Protein AF-A0A067TWB9-F1 (afdb_monomer_lite)

pLDDT: mean 73.84, std 16.0, range [39.41, 92.88]

Foldseek 3Di:
DDDDDDDDDDDDDDDDDDDPDDDDDDDPVVVVVVVVVVVVVVVVVVVVVVVLVVVLVVLVVVLVVLVVVLVVLVVVLVVLVVVQCVQQDPVRDGPPVSVVVNVVSVVVNVVSVVVSVVSVVVSVVSVVVVVVVVVVVVVVVVVVVVVVVVVVVVVCVVVVHDDPPPPPPPPDPDDPPVVVVVVVVVCCVPVPPPPPVPPPPPVPPPPDPPDDDDD

Structure (mmCIF, N/CA/C/O backbone):
data_AF-A0A067TWB9-F1
#
_entry.id   AF-A0A067TWB9-F1
#
loop_
_atom_site.group_PDB
_atom_site.id
_atom_site.type_symbol
_atom_site.label_atom_id
_atom_site.label_alt_id
_atom_site.label_comp_id
_atom_site.label_asym_id
_atom_site.label_entity_id
_atom_site.label_seq_id
_atom_site.pdbx_PDB_ins_code
_atom_site.Cartn_x
_atom_site.Cartn_y
_atom_site.Cartn_z
_atom_site.occupancy
_atom_site.B_iso_or_equiv
_atom_site.auth_seq_id
_atom_site.auth_comp_id
_atom_site.auth_asym_id
_atom_site.auth_atom_id
_atom_site.pdbx_PDB_model_num
ATOM 1 N N . MET A 1 1 ? 4.057 -36.883 -4.905 1.00 45.12 1 MET A N 1
ATOM 2 C CA . MET A 1 1 ? 4.584 -37.336 -3.601 1.00 45.12 1 MET A CA 1
ATOM 3 C C . MET A 1 1 ? 3.944 -36.444 -2.553 1.00 45.12 1 MET A C 1
ATOM 5 O O . MET A 1 1 ? 4.389 -35.319 -2.382 1.00 45.12 1 MET A O 1
ATOM 9 N N . SER A 1 2 ? 2.817 -36.880 -1.989 1.00 47.03 2 SER A N 1
ATOM 10 C CA . SER A 1 2 ? 2.048 -36.103 -1.009 1.00 47.03 2 SER A CA 1
ATOM 11 C C . SER A 1 2 ? 2.596 -36.372 0.385 1.00 47.03 2 SER A C 1
ATOM 13 O O . SER A 1 2 ? 2.589 -37.519 0.828 1.00 47.03 2 SER A O 1
ATOM 15 N N . ALA A 1 3 ? 3.085 -35.331 1.053 1.00 50.88 3 ALA A N 1
ATOM 16 C CA . ALA A 1 3 ? 3.459 -35.389 2.456 1.00 50.88 3 ALA A CA 1
ATOM 17 C C . ALA A 1 3 ? 2.212 -35.106 3.306 1.00 50.88 3 ALA A C 1
ATOM 19 O O . ALA A 1 3 ? 1.632 -34.027 3.229 1.00 50.88 3 ALA A O 1
ATOM 20 N N . HIS A 1 4 ? 1.782 -36.112 4.065 1.00 49.34 4 HIS A N 1
ATOM 21 C CA . HIS A 1 4 ? 0.829 -35.968 5.159 1.00 49.34 4 HIS A CA 1
ATOM 22 C C . HIS A 1 4 ? 1.559 -35.351 6.358 1.00 49.34 4 HIS A C 1
ATOM 24 O O . HIS A 1 4 ? 2.521 -35.941 6.850 1.00 49.34 4 HIS A O 1
ATOM 30 N N . GLU A 1 5 ? 1.104 -34.197 6.840 1.00 60.09 5 GLU A N 1
ATOM 31 C CA . GLU A 1 5 ? 1.505 -33.673 8.150 1.00 60.09 5 GLU A CA 1
ATOM 32 C C . GLU A 1 5 ? 0.654 -34.312 9.265 1.00 60.09 5 GLU A C 1
ATOM 34 O O . GLU A 1 5 ? -0.546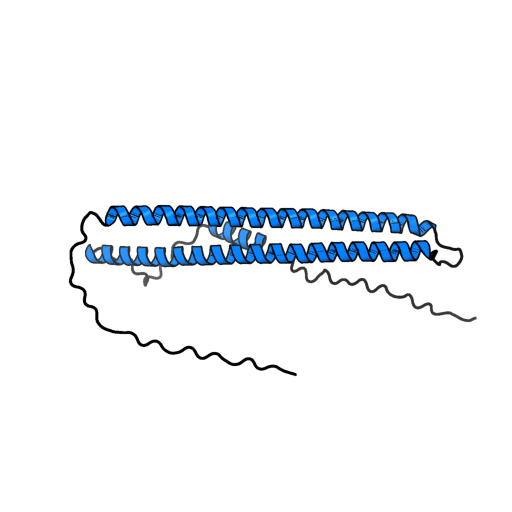 -34.538 9.066 1.00 60.09 5 GLU A O 1
ATOM 39 N N . PRO A 1 6 ? 1.243 -34.640 10.431 1.00 62.91 6 PRO A N 1
ATOM 40 C CA . PRO A 1 6 ? 0.522 -35.258 11.534 1.00 62.91 6 PRO A CA 1
ATOM 41 C C . PRO A 1 6 ? -0.227 -34.224 12.385 1.00 62.91 6 PRO A C 1
ATOM 43 O O . PRO A 1 6 ? 0.285 -33.163 12.737 1.00 62.91 6 PRO A O 1
ATOM 46 N N . ILE A 1 7 ? -1.451 -34.595 12.756 1.00 57.38 7 ILE A N 1
ATOM 47 C CA . ILE A 1 7 ? -2.340 -33.876 13.670 1.00 57.38 7 ILE A CA 1
ATOM 48 C C . ILE A 1 7 ? -1.743 -33.923 15.084 1.00 57.38 7 ILE A C 1
ATOM 50 O O . ILE A 1 7 ? -1.633 -34.993 15.683 1.00 57.38 7 ILE A O 1
ATOM 54 N N . SER A 1 8 ? -1.370 -32.756 15.611 1.00 63.16 8 SER A N 1
ATOM 55 C CA . SER A 1 8 ? -0.940 -32.575 17.000 1.00 63.16 8 SER A CA 1
ATOM 56 C C . SER A 1 8 ? -2.151 -32.647 17.936 1.00 63.16 8 SER A C 1
ATOM 58 O O . SER A 1 8 ? -3.077 -31.842 17.829 1.00 63.16 8 SER A O 1
ATOM 60 N N . GLN A 1 9 ? -2.161 -33.632 18.833 1.00 58.66 9 GLN A N 1
ATOM 61 C CA . GLN A 1 9 ? -3.157 -33.778 19.893 1.00 58.66 9 GLN A CA 1
ATOM 62 C C . GLN A 1 9 ? -2.776 -32.877 21.076 1.00 58.66 9 GLN A C 1
ATOM 64 O O . GLN A 1 9 ? -1.720 -33.059 21.678 1.00 58.66 9 GLN A O 1
ATOM 69 N N . ASN A 1 10 ? -3.639 -31.919 21.422 1.00 55.28 10 ASN A N 1
ATOM 70 C CA . ASN A 1 10 ? -3.511 -31.147 22.660 1.00 55.28 10 ASN A CA 1
ATOM 71 C C . ASN A 1 10 ? -3.978 -31.992 23.860 1.00 55.28 10 ASN A C 1
ATOM 73 O O . ASN A 1 10 ? -5.058 -32.586 23.781 1.00 55.28 10 ASN A O 1
ATOM 77 N N . PRO A 1 11 ? -3.227 -32.034 24.975 1.00 58.22 11 PRO A N 1
ATOM 78 C CA . PRO A 1 11 ? -3.683 -32.686 26.194 1.00 58.22 11 PRO A CA 1
ATOM 79 C C . PRO A 1 11 ? -4.762 -31.849 26.893 1.00 58.22 11 PRO A C 1
ATOM 81 O O . PRO A 1 11 ? -4.659 -30.626 27.003 1.00 58.22 11 PRO A O 1
ATOM 84 N N . ALA A 1 12 ? -5.801 -32.540 27.361 1.00 53.72 12 ALA A N 1
ATOM 85 C CA . ALA A 1 12 ? -6.850 -31.997 28.209 1.00 53.72 12 ALA A CA 1
ATOM 86 C C . ALA A 1 12 ? -6.260 -31.575 29.564 1.00 53.72 12 ALA A C 1
ATOM 88 O O . ALA A 1 12 ? -5.626 -32.380 30.244 1.00 53.72 12 ALA A O 1
ATOM 89 N N . VAL A 1 13 ? -6.465 -30.312 29.933 1.00 66.38 13 VAL A N 1
ATOM 90 C CA . VAL A 1 13 ? -6.151 -29.777 31.261 1.00 66.38 13 VAL A CA 1
ATOM 91 C C . VAL A 1 13 ? -7.419 -29.893 32.102 1.00 66.38 13 VAL A C 1
ATOM 93 O O . VAL A 1 13 ? -8.453 -29.329 31.742 1.00 66.38 13 VAL A O 1
ATOM 96 N N . GLU A 1 14 ? -7.347 -30.671 33.180 1.00 62.50 14 GLU A N 1
ATOM 97 C CA . GLU A 1 14 ? -8.405 -30.787 34.185 1.00 62.50 14 GLU A CA 1
ATOM 98 C C . GLU A 1 14 ? -8.514 -29.481 34.996 1.00 62.50 14 GLU A C 1
ATOM 100 O O . GLU A 1 14 ? -7.487 -28.881 35.323 1.00 62.50 14 GLU A O 1
ATOM 105 N N . PRO A 1 15 ? -9.731 -29.008 35.320 1.00 61.19 15 PRO A N 1
ATOM 106 C CA . PRO A 1 15 ? -9.907 -27.852 36.184 1.00 61.19 15 PRO A CA 1
ATOM 107 C C . PRO A 1 15 ? -9.799 -28.261 37.660 1.00 61.19 15 PRO A C 1
ATOM 109 O O . PRO A 1 15 ? -10.698 -28.909 38.202 1.00 61.19 15 PRO A O 1
ATOM 112 N N . ASP A 1 16 ? -8.715 -27.835 38.311 1.00 57.53 16 ASP A N 1
ATOM 113 C CA . ASP A 1 16 ? -8.593 -27.876 39.768 1.00 57.53 16 ASP A CA 1
ATOM 114 C C . ASP A 1 16 ? -9.690 -27.014 40.401 1.00 57.53 16 ASP A C 1
ATOM 116 O O . ASP A 1 16 ? -9.829 -25.813 40.149 1.00 57.53 16 ASP A O 1
ATOM 120 N N . SER A 1 17 ? -10.497 -27.689 41.210 1.00 62.31 17 SER A N 1
ATOM 121 C CA . SER A 1 17 ? -11.535 -27.112 42.050 1.00 62.31 17 SER A CA 1
ATOM 122 C C . SER A 1 17 ? -10.924 -26.751 43.404 1.00 62.31 17 SER A C 1
ATOM 124 O O . SER A 1 17 ? -10.018 -27.431 43.873 1.00 62.31 17 SER A O 1
ATOM 126 N N . ASP A 1 18 ? -11.488 -25.724 44.038 1.00 55.34 18 ASP A N 1
ATOM 127 C CA . ASP A 1 18 ? -11.324 -25.357 45.452 1.00 55.34 18 ASP A CA 1
ATOM 128 C C . ASP A 1 18 ? -10.229 -24.334 45.788 1.00 55.34 18 ASP A C 1
ATOM 130 O O . ASP A 1 18 ? -9.148 -24.647 46.278 1.00 55.34 18 ASP A O 1
ATOM 134 N N . ASN A 1 19 ? -10.595 -23.051 45.688 1.00 55.41 19 ASN A N 1
ATOM 135 C CA . ASN A 1 19 ? -10.105 -22.062 46.646 1.00 55.41 19 ASN A CA 1
ATOM 136 C C . ASN A 1 19 ? -11.203 -21.037 46.976 1.00 55.41 19 ASN A C 1
ATOM 138 O O . ASN A 1 19 ? -11.361 -20.013 46.313 1.00 55.41 19 ASN A O 1
ATOM 142 N N . TRP A 1 20 ? -12.001 -21.340 48.001 1.00 49.97 20 TRP A N 1
ATOM 143 C CA . TRP A 1 20 ? -12.955 -20.402 48.589 1.00 49.97 20 TRP A CA 1
ATOM 144 C C . TRP A 1 20 ? -12.185 -19.443 49.500 1.00 49.97 20 TRP A C 1
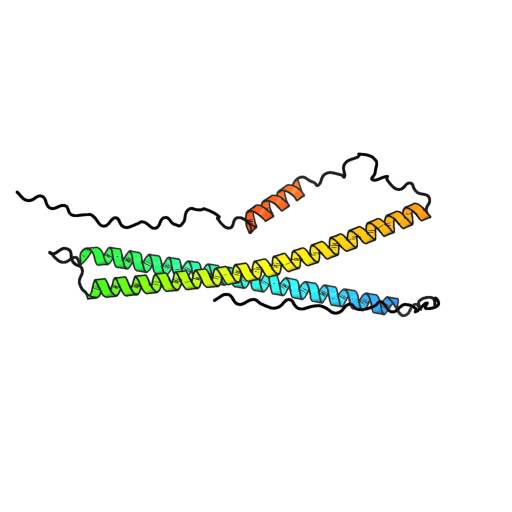ATOM 146 O O . TRP A 1 20 ? -12.035 -19.687 50.696 1.00 49.97 20 TRP A O 1
ATOM 156 N N . SER A 1 21 ? -11.664 -18.360 48.919 1.00 47.75 21 SER A N 1
ATOM 157 C CA . SER A 1 21 ? -10.989 -17.310 49.678 1.00 47.75 21 SER A CA 1
ATOM 158 C C . SER A 1 21 ? -12.021 -16.424 50.376 1.00 47.75 21 SER A C 1
ATOM 160 O O . SER A 1 21 ? -12.835 -15.746 49.750 1.00 47.75 21 SER A O 1
ATOM 162 N N . THR A 1 22 ? -11.982 -16.462 51.702 1.00 49.47 22 THR A N 1
ATOM 163 C CA . THR A 1 22 ? -12.699 -15.592 52.635 1.00 49.47 22 THR A CA 1
ATOM 164 C C . THR A 1 22 ? -12.475 -14.114 52.318 1.00 49.47 22 THR A C 1
ATOM 166 O O . THR A 1 22 ? -11.336 -13.674 52.172 1.00 49.47 22 THR A O 1
ATOM 169 N N . GLY A 1 23 ? -13.570 -13.353 52.253 1.00 50.88 23 GLY A N 1
ATOM 170 C CA . GLY A 1 23 ? -13.569 -11.914 52.012 1.00 50.88 23 GLY A CA 1
ATOM 171 C C . GLY A 1 23 ? -12.847 -11.136 53.110 1.00 50.88 23 GLY A C 1
ATOM 172 O O . GLY A 1 23 ? -13.371 -10.964 54.210 1.00 50.88 23 GLY A O 1
ATOM 173 N N . ALA A 1 24 ? -11.661 -10.635 52.777 1.00 50.38 24 ALA A N 1
ATOM 174 C CA . ALA A 1 24 ? -11.073 -9.468 53.412 1.00 50.38 24 ALA A CA 1
ATOM 175 C C . ALA A 1 24 ? -11.503 -8.235 52.604 1.00 50.38 24 ALA A C 1
ATOM 177 O O . ALA A 1 24 ? -11.458 -8.252 51.374 1.00 50.38 24 ALA A O 1
ATOM 178 N N . ALA A 1 25 ? -11.977 -7.193 53.286 1.00 57.81 25 ALA A N 1
ATOM 179 C CA . ALA A 1 25 ? -12.291 -5.924 52.642 1.00 57.81 25 ALA A CA 1
ATOM 180 C C . ALA A 1 25 ? -10.998 -5.307 52.067 1.00 57.81 25 ALA A C 1
ATOM 182 O O . ALA A 1 25 ? -9.991 -5.308 52.781 1.00 57.81 25 ALA A O 1
ATOM 183 N N . PRO A 1 26 ? -11.011 -4.801 50.819 1.00 53.00 26 PRO A N 1
ATOM 184 C CA . PRO A 1 26 ? -9.834 -4.211 50.192 1.00 53.00 26 PRO A CA 1
ATOM 185 C C . PRO A 1 26 ? -9.364 -3.000 51.003 1.00 53.00 26 PRO A C 1
ATOM 187 O O . PRO A 1 26 ? -10.141 -2.095 51.317 1.00 53.00 26 PRO A O 1
ATOM 190 N N . SER A 1 27 ? -8.094 -3.024 51.399 1.00 55.97 27 SER A N 1
ATOM 191 C CA . SER A 1 27 ? -7.421 -1.904 52.048 1.00 55.97 27 SER A CA 1
ATOM 192 C C . SER A 1 27 ? -7.202 -0.779 51.040 1.00 55.97 27 SER A C 1
ATOM 194 O O . SER A 1 27 ? -6.800 -1.031 49.909 1.00 55.97 27 SER A O 1
ATOM 196 N N . SER A 1 28 ? -7.407 0.465 51.474 1.00 57.84 28 SER A N 1
ATOM 197 C CA . SER A 1 28 ? -7.326 1.700 50.676 1.00 57.84 28 SER A CA 1
ATOM 198 C C . SER A 1 28 ? -5.985 1.966 49.970 1.00 57.84 28 SER A C 1
ATOM 200 O O . SER A 1 28 ? -5.903 2.908 49.192 1.00 57.84 28 SER A O 1
ATOM 202 N N . ASP A 1 29 ? -4.962 1.144 50.206 1.00 56.03 29 ASP A N 1
ATOM 203 C CA . ASP A 1 29 ? -3.644 1.248 49.570 1.00 56.03 29 ASP A CA 1
ATOM 204 C C . ASP A 1 29 ? -3.557 0.517 48.207 1.00 56.03 29 ASP A C 1
ATOM 206 O O . ASP A 1 29 ? -2.615 0.749 47.455 1.00 56.03 29 ASP A O 1
ATOM 210 N N . GLU A 1 30 ? -4.532 -0.329 47.836 1.00 54.22 30 GLU A N 1
ATOM 211 C CA . GLU A 1 30 ? -4.528 -1.051 46.542 1.00 54.22 30 GLU A CA 1
ATOM 212 C C . GLU A 1 30 ? -5.110 -0.227 45.373 1.00 54.22 30 GLU A C 1
ATOM 214 O O . GLU A 1 30 ? -4.852 -0.527 44.206 1.00 54.22 30 GLU A O 1
ATOM 219 N N . GLU A 1 31 ? -5.873 0.837 45.647 1.00 53.19 31 GLU A N 1
ATOM 220 C CA . GLU A 1 31 ? -6.510 1.649 44.595 1.00 53.19 31 GLU A CA 1
ATOM 221 C C . GLU A 1 31 ? -5.513 2.564 43.855 1.00 53.19 31 GLU A C 1
ATOM 223 O O . GLU A 1 31 ? -5.685 2.817 42.657 1.00 53.19 31 GLU A O 1
ATOM 228 N N . ASP A 1 32 ? -4.431 2.989 44.519 1.00 55.00 32 ASP A N 1
ATOM 229 C CA . ASP A 1 32 ? -3.366 3.803 43.909 1.00 55.00 32 ASP A CA 1
ATOM 230 C C . ASP A 1 32 ? -2.437 2.972 43.000 1.00 55.00 32 ASP A C 1
ATOM 232 O O . ASP A 1 32 ? -1.896 3.484 42.013 1.00 55.00 32 ASP A O 1
ATOM 236 N N . GLU A 1 33 ? -2.284 1.669 43.259 1.00 56.97 33 GLU A N 1
ATOM 237 C CA . GLU A 1 33 ? -1.454 0.785 42.430 1.00 56.97 33 GLU A CA 1
ATOM 238 C C . GLU A 1 33 ? -2.161 0.405 41.114 1.00 56.97 33 GLU A C 1
ATOM 240 O O . GLU A 1 33 ? -1.533 0.350 40.050 1.00 56.97 33 GLU A O 1
ATOM 245 N N . VAL A 1 34 ? -3.491 0.254 41.138 1.00 58.59 34 VAL A N 1
ATOM 246 C CA . VAL A 1 34 ? -4.290 -0.062 39.942 1.00 58.59 34 VAL A CA 1
ATOM 247 C C . VAL A 1 34 ? -4.275 1.094 38.932 1.00 58.59 34 VAL A C 1
ATOM 249 O O . VAL A 1 34 ? -4.104 0.847 37.737 1.00 58.59 34 VAL A O 1
ATOM 252 N N . GLN A 1 35 ? -4.345 2.356 39.375 1.00 58.78 35 GLN A N 1
ATOM 253 C CA . GLN A 1 35 ? -4.333 3.515 38.465 1.00 58.78 35 GLN A CA 1
ATOM 254 C C . GLN A 1 35 ? -2.990 3.703 37.733 1.00 58.78 35 GLN A C 1
ATOM 256 O O . GLN A 1 35 ? -2.962 4.088 36.557 1.00 58.78 35 GLN A O 1
ATOM 261 N N . GLY A 1 36 ? -1.870 3.374 38.389 1.00 64.00 36 GLY A N 1
ATOM 262 C CA . GLY A 1 36 ? -0.534 3.456 37.791 1.00 64.00 36 GLY A CA 1
ATOM 263 C C . GLY A 1 36 ? -0.297 2.444 36.663 1.00 64.00 36 GLY A C 1
ATOM 264 O O . GLY A 1 36 ? 0.418 2.741 35.699 1.00 64.00 36 GLY A O 1
ATOM 265 N N . THR A 1 37 ? -0.917 1.262 36.740 1.00 68.94 37 THR A N 1
ATOM 266 C CA . THR A 1 37 ? -0.782 0.220 35.704 1.00 68.94 37 THR A CA 1
ATOM 267 C C . THR A 1 37 ? -1.543 0.573 34.425 1.00 68.94 37 THR A C 1
ATOM 269 O O . THR A 1 37 ? -0.976 0.485 33.335 1.00 68.94 37 THR A O 1
ATOM 272 N N . THR A 1 38 ? -2.760 1.112 34.546 1.00 74.88 38 THR A N 1
ATOM 273 C CA . THR A 1 38 ? -3.589 1.521 33.401 1.00 74.88 38 THR A CA 1
ATOM 274 C C . THR A 1 38 ? -2.940 2.598 32.533 1.00 74.88 38 THR A C 1
ATOM 276 O O . THR A 1 38 ? -2.886 2.452 31.313 1.00 74.88 38 THR A O 1
ATOM 279 N N . HIS A 1 39 ? -2.348 3.637 33.134 1.00 77.75 39 HIS A N 1
ATOM 280 C CA . HIS A 1 39 ? -1.694 4.711 32.373 1.00 77.75 39 HIS A CA 1
ATOM 281 C C . HIS A 1 39 ? -0.447 4.209 31.618 1.00 77.75 39 HIS A C 1
ATOM 283 O O . HIS A 1 39 ? -0.084 4.711 30.549 1.00 77.75 39 HIS A O 1
ATOM 289 N N . ARG A 1 40 ? 0.249 3.208 32.168 1.00 79.88 40 ARG A N 1
ATOM 290 C CA . ARG A 1 40 ? 1.431 2.617 31.529 1.00 79.88 40 ARG A CA 1
ATOM 291 C C . ARG A 1 40 ? 1.053 1.763 30.318 1.00 79.88 40 ARG A C 1
ATOM 293 O O . ARG A 1 40 ? 1.785 1.773 29.323 1.00 79.88 4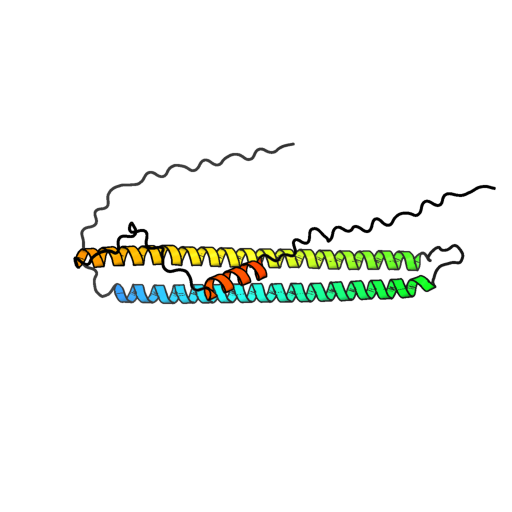0 ARG A O 1
ATOM 300 N N . ASP A 1 41 ? -0.066 1.055 30.398 1.00 79.12 41 ASP A N 1
ATOM 301 C CA . ASP A 1 41 ? -0.575 0.219 29.313 1.00 79.12 41 ASP A CA 1
ATOM 302 C C . ASP A 1 41 ? -1.166 1.056 28.173 1.00 79.12 41 ASP A C 1
ATOM 304 O O . ASP A 1 41 ? -0.877 0.776 27.007 1.00 79.12 41 ASP A O 1
ATOM 308 N N . GLU A 1 42 ? -1.874 2.143 28.491 1.00 83.94 42 GLU A N 1
ATOM 309 C CA . GLU A 1 42 ? -2.355 3.118 27.501 1.00 83.94 42 GLU A CA 1
ATOM 310 C C . GLU A 1 42 ? -1.191 3.758 26.738 1.00 83.94 42 GLU A C 1
ATOM 312 O O . GLU A 1 42 ? -1.144 3.695 25.508 1.00 83.94 42 GLU A O 1
ATOM 317 N N . HIS A 1 43 ? -0.177 4.262 27.449 1.00 87.50 43 HIS A N 1
ATOM 318 C CA . HIS A 1 43 ? 1.003 4.838 26.806 1.00 87.50 43 HIS A CA 1
ATOM 319 C C . HIS A 1 43 ? 1.743 3.817 25.924 1.00 87.50 43 HIS A C 1
ATOM 321 O O . HIS A 1 43 ? 2.208 4.133 24.826 1.00 87.50 43 HIS A O 1
ATOM 327 N N . ARG A 1 44 ? 1.843 2.555 26.365 1.00 84.88 44 ARG A N 1
ATOM 328 C CA . ARG A 1 44 ? 2.443 1.485 25.556 1.00 84.88 44 ARG A CA 1
ATOM 329 C C . ARG A 1 44 ? 1.627 1.221 24.288 1.00 84.88 44 ARG A C 1
ATOM 331 O O . ARG A 1 44 ? 2.230 1.034 23.228 1.00 84.88 44 ARG A O 1
ATOM 338 N N . ALA A 1 45 ? 0.299 1.199 24.379 1.00 84.38 45 ALA A N 1
ATOM 339 C CA . ALA A 1 45 ? -0.586 1.006 23.234 1.00 84.38 45 ALA A CA 1
ATOM 340 C C . ALA A 1 45 ? -0.463 2.160 22.224 1.00 84.38 45 ALA A C 1
ATOM 342 O O . ALA A 1 45 ? -0.330 1.909 21.024 1.00 84.38 45 ALA A O 1
ATOM 343 N N . GLU A 1 46 ? -0.402 3.404 22.704 1.00 87.62 46 GLU A N 1
ATOM 344 C CA . GLU A 1 46 ? -0.178 4.594 21.876 1.00 87.62 46 GLU A CA 1
ATOM 345 C C . GLU A 1 46 ? 1.160 4.537 21.135 1.00 87.62 46 GLU A C 1
ATOM 347 O O . GLU A 1 46 ? 1.210 4.724 19.918 1.00 87.62 46 GLU A O 1
ATOM 352 N N . VAL A 1 47 ? 2.249 4.209 21.838 1.00 90.00 47 VAL A N 1
ATOM 353 C CA . VAL A 1 47 ? 3.578 4.074 21.224 1.00 90.00 47 VAL A CA 1
ATOM 354 C C . VAL A 1 47 ? 3.585 2.969 20.167 1.00 90.00 47 VAL A C 1
ATOM 356 O O . VAL A 1 47 ? 4.213 3.119 19.117 1.00 90.00 47 VAL A O 1
ATOM 359 N N . GLN A 1 48 ? 2.897 1.852 20.413 1.00 86.94 48 GLN A N 1
ATOM 360 C CA . GLN A 1 48 ? 2.779 0.787 19.420 1.00 86.94 48 GLN A CA 1
ATOM 361 C C . GLN A 1 48 ? 1.969 1.223 18.197 1.00 86.94 48 GLN A C 1
ATOM 363 O O . GLN A 1 48 ? 2.391 0.921 17.082 1.00 86.94 48 GLN A O 1
ATOM 368 N N . ARG A 1 49 ? 0.859 1.948 18.382 1.00 84.38 49 ARG A N 1
ATOM 369 C CA . ARG A 1 49 ? 0.061 2.507 17.281 1.00 84.38 49 ARG A CA 1
ATOM 370 C C . ARG A 1 49 ? 0.903 3.456 16.427 1.00 84.38 49 ARG A C 1
ATOM 372 O O . ARG A 1 49 ? 1.065 3.208 15.240 1.00 84.38 49 ARG A O 1
ATOM 379 N N . ALA A 1 50 ? 1.576 4.422 17.052 1.00 88.44 50 ALA A N 1
ATOM 380 C CA . ALA A 1 50 ? 2.443 5.369 16.351 1.00 88.44 50 ALA A CA 1
ATOM 381 C C . ALA A 1 50 ? 3.572 4.680 15.558 1.00 88.44 50 ALA A C 1
ATOM 383 O O . ALA A 1 50 ? 3.919 5.103 14.456 1.00 88.44 50 ALA A O 1
ATOM 384 N N . ARG A 1 51 ? 4.149 3.593 16.093 1.00 87.31 51 ARG A N 1
ATOM 385 C CA . ARG A 1 51 ? 5.160 2.796 15.376 1.00 87.31 51 ARG A CA 1
ATOM 386 C C . ARG A 1 51 ? 4.591 2.087 14.148 1.00 87.31 51 ARG A C 1
ATOM 388 O O . ARG A 1 51 ? 5.291 2.013 13.141 1.00 87.31 51 ARG A O 1
ATOM 395 N N . ARG A 1 52 ? 3.364 1.560 14.227 1.00 84.62 52 ARG A N 1
ATOM 396 C CA . ARG A 1 52 ? 2.686 0.927 13.084 1.00 84.62 52 ARG A CA 1
ATOM 397 C C . ARG A 1 52 ? 2.366 1.955 12.007 1.00 84.62 52 ARG A C 1
ATOM 399 O O . ARG A 1 52 ? 2.737 1.731 10.860 1.00 84.62 52 ARG A O 1
ATOM 406 N N . ASP A 1 53 ? 1.813 3.102 12.392 1.00 84.44 53 ASP A N 1
ATOM 407 C CA . ASP A 1 53 ? 1.502 4.201 11.469 1.00 84.44 53 ASP A CA 1
ATOM 408 C C . ASP A 1 53 ? 2.759 4.679 10.731 1.00 84.44 53 ASP A C 1
ATOM 410 O O . ASP A 1 53 ? 2.759 4.844 9.510 1.00 84.44 53 ASP A O 1
ATOM 414 N N . LEU A 1 54 ? 3.872 4.832 11.459 1.00 89.69 54 LEU A N 1
ATOM 415 C CA . LEU A 1 54 ? 5.161 5.188 10.870 1.00 89.69 54 LEU A CA 1
ATOM 416 C C . LEU A 1 54 ? 5.670 4.111 9.901 1.00 89.69 54 LEU A C 1
ATOM 418 O O . LEU A 1 54 ? 6.168 4.446 8.825 1.00 89.69 54 LEU A O 1
ATOM 422 N N . ALA A 1 55 ? 5.564 2.830 10.267 1.00 80.88 55 ALA A N 1
ATOM 423 C CA . ALA A 1 55 ? 5.988 1.722 9.414 1.00 80.88 55 ALA A CA 1
ATOM 424 C C . ALA A 1 55 ? 5.151 1.637 8.128 1.00 80.88 55 ALA A C 1
ATOM 426 O O . ALA A 1 55 ? 5.713 1.458 7.046 1.00 80.88 55 ALA A O 1
ATOM 427 N N . LEU A 1 56 ? 3.833 1.826 8.231 1.00 82.38 56 LEU A N 1
ATOM 428 C CA . LEU A 1 56 ? 2.925 1.859 7.089 1.00 82.38 56 LEU A CA 1
ATOM 429 C C . LEU A 1 56 ? 3.230 3.050 6.172 1.00 82.38 56 LEU A C 1
ATOM 431 O O . LEU A 1 56 ? 3.404 2.867 4.968 1.00 82.38 56 LEU A O 1
ATOM 435 N N . GLY A 1 57 ? 3.384 4.250 6.739 1.00 81.56 57 GLY A N 1
ATOM 436 C CA . GLY A 1 57 ? 3.755 5.441 5.973 1.00 81.56 57 GLY A CA 1
ATOM 437 C C . GLY A 1 57 ? 5.119 5.297 5.287 1.00 81.56 57 GLY A C 1
ATOM 438 O O . GLY A 1 57 ? 5.297 5.709 4.141 1.00 81.56 57 GLY A O 1
ATOM 439 N N . HIS A 1 58 ? 6.088 4.652 5.945 1.00 86.00 58 HIS A N 1
ATOM 440 C CA . HIS A 1 58 ? 7.370 4.328 5.324 1.00 86.00 58 HIS A CA 1
ATOM 441 C C . HIS A 1 58 ? 7.207 3.353 4.150 1.00 86.00 58 HIS A C 1
ATOM 443 O O . HIS A 1 58 ? 7.755 3.607 3.078 1.00 86.00 58 HIS A O 1
ATOM 449 N N . ALA A 1 59 ? 6.430 2.280 4.312 1.00 79.12 59 ALA A N 1
ATOM 450 C CA . ALA A 1 59 ? 6.180 1.313 3.246 1.00 79.12 59 ALA A CA 1
ATOM 451 C C . ALA A 1 59 ? 5.510 1.956 2.021 1.00 79.12 59 ALA A C 1
ATOM 453 O O . ALA A 1 59 ? 5.985 1.766 0.902 1.00 79.12 59 ALA A O 1
ATOM 454 N N . GLN A 1 60 ? 4.492 2.795 2.235 1.00 81.75 60 GLN A N 1
ATOM 455 C CA . GLN A 1 60 ? 3.826 3.570 1.180 1.00 81.75 60 GLN A CA 1
ATOM 456 C C . GLN A 1 60 ? 4.813 4.460 0.411 1.00 81.75 60 GLN A C 1
ATOM 458 O O . GLN A 1 60 ? 4.805 4.501 -0.822 1.00 81.75 60 GLN A O 1
ATOM 463 N N . ASN A 1 61 ? 5.723 5.130 1.125 1.00 87.94 61 ASN A N 1
ATOM 464 C CA . ASN A 1 61 ? 6.766 5.946 0.501 1.00 87.94 61 ASN A CA 1
ATOM 465 C C . ASN A 1 61 ? 7.730 5.107 -0.353 1.00 87.94 61 ASN A C 1
ATOM 467 O O . ASN A 1 61 ? 8.096 5.528 -1.453 1.00 87.94 61 ASN A O 1
ATOM 471 N N . VAL A 1 62 ? 8.127 3.918 0.117 1.00 83.88 62 VAL A N 1
ATOM 472 C CA . VAL A 1 62 ? 8.990 3.002 -0.650 1.00 83.88 62 VAL A CA 1
ATOM 473 C C . VAL A 1 62 ? 8.263 2.481 -1.893 1.00 83.88 62 VAL A C 1
ATOM 475 O O . VAL A 1 62 ? 8.858 2.453 -2.970 1.00 83.88 62 VAL A O 1
ATOM 478 N N . VAL A 1 63 ? 6.973 2.141 -1.791 1.00 82.00 63 VAL A N 1
ATOM 479 C CA . VAL A 1 63 ? 6.149 1.747 -2.947 1.00 82.00 63 VAL A CA 1
ATOM 480 C C . VAL A 1 63 ? 6.076 2.873 -3.967 1.00 82.00 63 VAL A C 1
ATOM 482 O O . VAL A 1 63 ? 6.300 2.633 -5.153 1.00 82.00 63 VAL A O 1
ATOM 485 N N . HIS A 1 64 ? 5.819 4.105 -3.530 1.00 84.12 64 HIS A N 1
ATOM 486 C CA . HIS A 1 64 ? 5.788 5.253 -4.429 1.00 84.12 64 HIS A CA 1
ATOM 487 C C . HIS A 1 64 ? 7.143 5.462 -5.124 1.00 84.12 64 HIS A C 1
ATOM 489 O O . HIS A 1 64 ? 7.192 5.637 -6.340 1.00 84.12 64 HIS A O 1
ATOM 495 N N . ALA A 1 65 ? 8.258 5.373 -4.392 1.00 82.44 65 ALA A N 1
ATOM 496 C CA . ALA A 1 65 ? 9.593 5.457 -4.983 1.00 82.44 65 ALA A CA 1
ATOM 497 C C . ALA A 1 65 ? 9.842 4.346 -6.023 1.00 82.44 65 ALA A C 1
ATOM 499 O O . ALA A 1 65 ? 10.328 4.628 -7.119 1.00 82.44 65 ALA A O 1
ATOM 500 N N . ALA A 1 66 ? 9.448 3.103 -5.727 1.00 81.75 66 ALA A N 1
ATOM 501 C CA . ALA A 1 66 ? 9.554 1.983 -6.661 1.00 81.75 66 ALA A CA 1
ATOM 502 C C . ALA A 1 66 ? 8.709 2.201 -7.931 1.00 81.75 66 ALA A C 1
ATOM 504 O O . ALA A 1 66 ? 9.181 1.937 -9.037 1.00 81.75 66 ALA A O 1
ATOM 505 N N . GLN A 1 67 ? 7.497 2.754 -7.803 1.00 87.31 67 GLN A N 1
ATOM 506 C CA . GLN A 1 67 ? 6.653 3.112 -8.950 1.00 87.31 67 GLN A CA 1
ATOM 507 C C . GLN A 1 67 ? 7.328 4.155 -9.847 1.00 87.31 67 GLN A C 1
ATOM 509 O O . GLN A 1 67 ? 7.337 3.999 -11.067 1.00 87.31 67 GLN A O 1
ATOM 514 N N . GLN A 1 68 ? 7.936 5.191 -9.261 1.00 87.81 68 GLN A N 1
ATOM 515 C CA . GLN A 1 68 ? 8.670 6.204 -10.026 1.00 87.81 68 GLN A CA 1
ATOM 516 C C . GLN A 1 68 ? 9.873 5.600 -10.765 1.00 87.81 68 GLN A C 1
ATOM 518 O O . GLN A 1 68 ? 10.123 5.946 -11.920 1.00 87.81 68 GLN A O 1
ATOM 523 N N . CYS A 1 69 ? 10.584 4.652 -10.144 1.00 86.50 69 CYS A N 1
ATOM 524 C CA . CYS A 1 69 ? 11.671 3.920 -10.795 1.00 86.50 69 CYS A CA 1
ATOM 525 C C . CYS A 1 69 ? 11.182 3.113 -12.006 1.00 86.50 69 CYS A C 1
ATOM 527 O O . CYS A 1 69 ? 11.788 3.206 -13.073 1.00 86.50 69 CYS A O 1
ATOM 529 N N . VAL A 1 70 ? 10.082 2.367 -11.870 1.00 83.56 70 VAL A N 1
ATOM 530 C CA . VAL A 1 70 ? 9.468 1.619 -12.981 1.00 83.56 70 VAL A CA 1
ATOM 531 C C . VAL A 1 70 ? 9.070 2.556 -14.122 1.00 83.56 70 VAL A C 1
ATOM 533 O O . VAL A 1 70 ? 9.442 2.322 -15.271 1.00 83.56 70 VAL A O 1
ATOM 536 N N . LEU A 1 71 ? 8.396 3.670 -13.816 1.00 87.19 71 LEU A N 1
ATOM 537 C CA . LEU A 1 71 ? 8.002 4.661 -14.824 1.00 87.19 71 LEU A CA 1
ATOM 538 C C . LEU A 1 71 ? 9.211 5.246 -15.566 1.00 87.19 71 LEU A C 1
ATOM 540 O O . LEU A 1 71 ? 9.189 5.359 -16.793 1.00 87.19 71 LEU A O 1
ATOM 544 N N . ALA A 1 72 ? 10.281 5.585 -14.843 1.00 84.88 72 ALA A N 1
ATOM 545 C CA . ALA A 1 72 ? 11.512 6.079 -15.450 1.00 84.88 72 ALA A CA 1
ATOM 546 C C . ALA A 1 72 ? 12.170 5.028 -16.362 1.00 84.88 72 ALA A C 1
ATOM 548 O O . ALA A 1 72 ? 12.668 5.377 -17.434 1.00 84.88 72 ALA A O 1
ATOM 549 N N . ARG A 1 73 ? 12.143 3.745 -15.974 1.00 82.81 73 ARG A N 1
ATOM 550 C CA . ARG A 1 73 ? 12.673 2.639 -16.788 1.00 82.81 73 ARG A CA 1
ATOM 551 C C . ARG A 1 73 ? 11.859 2.401 -18.050 1.00 82.81 73 ARG A C 1
ATOM 553 O O . ARG A 1 73 ? 12.457 2.322 -19.118 1.00 82.81 73 ARG A O 1
ATOM 560 N N . HIS A 1 74 ? 10.533 2.374 -17.957 1.00 86.19 74 HIS A N 1
ATOM 561 C CA . HIS A 1 74 ? 9.672 2.260 -19.135 1.00 86.19 74 HIS A CA 1
ATOM 562 C C . HIS A 1 74 ? 9.860 3.427 -20.098 1.00 86.19 74 HIS A C 1
ATOM 564 O O . HIS A 1 74 ? 9.928 3.223 -21.307 1.00 86.19 74 HIS A O 1
ATOM 570 N N . LYS A 1 75 ? 10.018 4.650 -19.579 1.00 90.69 75 LYS A N 1
ATOM 571 C CA . LYS A 1 75 ? 10.335 5.804 -20.421 1.00 90.69 75 LYS A CA 1
ATOM 572 C C . LYS A 1 75 ? 11.681 5.634 -21.133 1.00 90.69 75 LYS A C 1
ATOM 574 O O . LYS A 1 75 ? 11.759 5.848 -22.335 1.00 90.69 75 LYS A O 1
ATOM 579 N N . GLN A 1 76 ? 12.720 5.204 -20.415 1.00 88.31 76 GLN A N 1
ATOM 580 C CA . GLN A 1 76 ? 14.037 4.944 -21.003 1.00 88.31 76 GLN A CA 1
ATOM 581 C C . GLN A 1 76 ? 13.979 3.863 -22.094 1.00 88.31 76 GLN A C 1
ATOM 583 O O . GLN A 1 76 ? 14.611 4.008 -23.139 1.00 88.31 76 GLN A O 1
ATOM 588 N N . GLU A 1 77 ? 13.240 2.780 -21.852 1.00 88.38 77 GLU A N 1
ATOM 589 C CA . GLU A 1 77 ? 13.013 1.720 -22.833 1.00 88.38 77 GLU A CA 1
ATOM 590 C C . GLU A 1 77 ? 12.295 2.259 -24.073 1.00 88.38 77 GLU A C 1
ATOM 592 O O . GLU A 1 77 ? 12.753 2.034 -25.192 1.00 88.38 77 GLU A O 1
ATOM 597 N N . GLN A 1 78 ? 11.221 3.026 -23.882 1.00 89.56 78 GLN A N 1
ATOM 598 C CA . GLN A 1 78 ? 10.474 3.645 -24.970 1.00 89.56 78 GLN A CA 1
ATOM 599 C C . GLN A 1 78 ? 11.359 4.579 -25.805 1.00 89.56 78 GLN A C 1
ATOM 601 O O . GLN A 1 78 ? 11.379 4.457 -27.030 1.00 89.56 78 GLN A O 1
ATOM 606 N N . ASP A 1 79 ? 12.115 5.467 -25.156 1.00 90.38 79 ASP A N 1
ATOM 607 C CA . ASP A 1 79 ? 13.028 6.396 -25.823 1.00 90.38 79 ASP A CA 1
ATOM 608 C C . ASP A 1 79 ? 14.104 5.625 -26.610 1.00 90.38 79 ASP A C 1
ATOM 610 O O . ASP A 1 79 ? 14.427 5.968 -27.749 1.00 90.38 79 ASP A O 1
ATOM 614 N N . PHE A 1 80 ? 14.643 4.537 -26.048 1.00 89.50 80 PHE A N 1
ATOM 615 C CA . PHE A 1 80 ? 15.614 3.695 -26.745 1.00 89.50 80 PHE A CA 1
ATOM 616 C C . PHE A 1 80 ? 15.007 2.999 -27.966 1.00 89.50 80 PHE A C 1
ATOM 618 O O . PHE A 1 80 ? 15.614 3.016 -29.036 1.00 89.50 80 PHE A O 1
ATOM 625 N N . LEU A 1 81 ? 13.817 2.407 -27.833 1.00 86.12 81 LEU A N 1
ATOM 626 C CA . LEU A 1 81 ? 13.133 1.714 -28.926 1.00 86.12 81 LEU A CA 1
ATOM 627 C C . LEU A 1 81 ? 12.771 2.676 -30.061 1.00 86.12 81 LEU A C 1
ATOM 629 O O . LEU A 1 81 ? 13.004 2.353 -31.224 1.00 86.12 81 LEU A O 1
ATOM 633 N N . GLN A 1 82 ? 12.274 3.874 -29.736 1.00 89.44 82 GLN A N 1
ATOM 634 C CA . GLN A 1 82 ? 11.974 4.916 -30.723 1.00 89.44 82 GLN A CA 1
ATOM 635 C C . GLN A 1 82 ? 13.222 5.337 -31.502 1.00 89.44 82 GLN A C 1
ATOM 637 O O . GLN A 1 82 ? 13.178 5.419 -32.728 1.00 89.44 82 GLN A O 1
ATOM 642 N N . ASN A 1 83 ? 14.347 5.533 -30.811 1.00 87.94 83 ASN A N 1
ATOM 643 C CA . ASN A 1 83 ? 15.616 5.862 -31.458 1.00 87.94 83 ASN A CA 1
ATOM 644 C C . ASN A 1 83 ? 16.191 4.679 -32.256 1.00 87.94 83 ASN A C 1
ATOM 646 O O . ASN A 1 83 ? 16.870 4.889 -33.255 1.00 87.94 83 ASN A O 1
ATOM 650 N N . SER A 1 84 ? 15.895 3.442 -31.850 1.00 84.38 84 SER A N 1
ATOM 651 C CA . SER A 1 84 ? 16.396 2.216 -32.486 1.00 84.38 84 SER A CA 1
ATOM 652 C C . SER A 1 84 ? 15.709 1.891 -33.817 1.00 84.38 84 SER A C 1
ATOM 654 O O . SER A 1 84 ? 16.325 1.270 -34.679 1.00 84.38 84 SER A O 1
ATOM 656 N N . VAL A 1 85 ? 14.461 2.332 -34.021 1.00 77.19 85 VAL A N 1
ATOM 657 C CA . VAL A 1 85 ? 13.695 2.092 -35.264 1.00 77.19 85 VAL A CA 1
ATOM 658 C C . VAL A 1 85 ? 14.405 2.662 -36.500 1.00 77.19 85 VAL A C 1
ATOM 660 O O . VAL A 1 85 ? 14.295 2.095 -37.582 1.00 77.19 85 VAL A O 1
ATOM 663 N N . GLY A 1 86 ? 15.193 3.731 -36.341 1.00 76.12 86 GLY A N 1
ATOM 664 C CA . GLY A 1 86 ? 15.980 4.326 -37.427 1.00 76.12 86 GLY A CA 1
ATOM 665 C C . GLY A 1 86 ? 17.213 3.523 -37.863 1.00 76.12 86 GLY A C 1
ATOM 666 O O . GLY A 1 86 ? 17.849 3.902 -38.840 1.00 76.12 86 GLY A O 1
ATOM 667 N N . PHE A 1 87 ? 17.562 2.439 -37.162 1.00 79.69 87 PHE A N 1
ATOM 668 C CA . PHE A 1 87 ? 18.758 1.627 -37.428 1.00 79.69 87 PHE A CA 1
ATOM 669 C C . PHE A 1 87 ? 18.456 0.295 -38.129 1.00 79.69 87 PHE A C 1
ATOM 671 O O . PHE A 1 87 ? 19.313 -0.587 -38.132 1.00 79.69 87 PHE A O 1
ATOM 678 N N . GLN A 1 88 ? 17.256 0.113 -38.691 1.00 83.94 88 GLN A N 1
ATOM 679 C CA . GLN A 1 88 ? 16.960 -1.085 -39.481 1.00 83.94 88 GLN A CA 1
ATOM 680 C C . GLN A 1 88 ? 17.878 -1.162 -40.705 1.00 83.94 88 GLN A C 1
ATOM 682 O O . GLN A 1 88 ? 18.051 -0.186 -41.436 1.00 83.94 88 GLN A O 1
ATOM 687 N N . LEU A 1 89 ? 18.474 -2.335 -40.902 1.00 83.06 89 LEU A N 1
ATOM 688 C CA . LEU A 1 89 ? 19.240 -2.682 -42.092 1.00 83.06 89 LEU A CA 1
ATOM 689 C C . LEU A 1 89 ? 18.294 -2.836 -43.295 1.00 83.06 89 LEU A C 1
ATOM 691 O O . LEU A 1 89 ? 17.082 -2.980 -43.136 1.00 83.06 89 LEU A O 1
ATOM 695 N N . GLU A 1 90 ? 18.844 -2.820 -44.513 1.00 87.00 90 GLU A N 1
ATOM 696 C CA . GLU A 1 90 ? 18.059 -2.941 -45.758 1.00 87.00 90 GLU A CA 1
ATOM 697 C C . GLU A 1 90 ? 17.267 -4.257 -45.852 1.00 87.00 90 GLU A C 1
ATOM 699 O O . GLU A 1 90 ? 16.250 -4.323 -46.538 1.00 87.00 90 GLU A O 1
ATOM 704 N N . ASP A 1 91 ? 17.700 -5.293 -45.132 1.00 87.44 91 ASP A N 1
ATOM 705 C CA . ASP A 1 91 ? 17.014 -6.583 -45.015 1.00 87.44 91 ASP A CA 1
ATOM 706 C C . ASP A 1 91 ? 15.897 -6.595 -43.948 1.00 87.44 91 ASP A C 1
ATOM 708 O O . ASP A 1 91 ? 15.268 -7.627 -43.713 1.00 87.44 91 ASP A O 1
ATOM 712 N N . GLY A 1 92 ? 15.644 -5.457 -43.292 1.00 85.06 92 GLY A N 1
ATOM 713 C CA . GLY A 1 92 ? 14.675 -5.312 -42.207 1.00 85.06 92 GLY A CA 1
ATOM 714 C C . GLY A 1 92 ? 15.152 -5.860 -40.858 1.00 85.06 92 GLY A C 1
ATOM 715 O O . GLY A 1 92 ? 14.382 -5.854 -39.893 1.00 85.06 92 GLY A O 1
ATOM 716 N N . SER A 1 93 ? 16.399 -6.331 -40.759 1.00 88.50 93 SER A N 1
ATOM 717 C CA . SER A 1 93 ? 16.983 -6.794 -39.502 1.00 88.50 93 SER A CA 1
ATOM 718 C C . SER A 1 93 ? 17.567 -5.634 -38.687 1.00 88.50 93 SER A C 1
ATOM 720 O O . SER A 1 93 ? 17.890 -4.564 -39.204 1.00 88.50 93 SER A O 1
ATOM 722 N N . TYR A 1 94 ? 17.687 -5.828 -37.373 1.00 88.62 94 TYR A N 1
ATOM 723 C CA . TYR A 1 94 ? 18.379 -4.879 -36.501 1.00 88.62 94 TYR A CA 1
ATOM 724 C C . TYR A 1 94 ? 19.835 -5.310 -36.299 1.00 88.62 94 TYR A C 1
ATOM 726 O O . TYR A 1 94 ? 20.087 -6.505 -36.117 1.00 88.62 94 TYR A O 1
ATOM 734 N N . PRO A 1 95 ? 20.785 -4.360 -36.212 1.00 91.75 95 PRO A N 1
ATOM 735 C CA . PRO A 1 95 ? 22.150 -4.651 -35.793 1.00 91.75 95 PRO A CA 1
ATOM 736 C C . PRO A 1 95 ? 22.187 -5.422 -34.467 1.00 91.75 95 PRO A C 1
ATOM 738 O O . PRO A 1 95 ? 21.340 -5.232 -33.581 1.00 91.75 95 PRO A O 1
ATOM 741 N N . VAL A 1 96 ? 23.187 -6.291 -34.309 1.00 91.44 96 VAL A N 1
ATOM 742 C CA . VAL A 1 96 ? 23.347 -7.139 -33.115 1.00 91.44 96 VAL A CA 1
ATOM 743 C C . VAL A 1 96 ? 23.442 -6.282 -31.852 1.00 91.44 96 VAL A C 1
ATOM 745 O O . VAL A 1 96 ? 22.852 -6.614 -30.825 1.00 91.44 96 VAL A O 1
ATOM 748 N N . GLU A 1 97 ? 24.114 -5.137 -31.932 1.00 92.12 97 GLU A N 1
ATOM 749 C CA . GLU A 1 97 ? 24.282 -4.184 -30.836 1.00 92.12 97 GLU A CA 1
ATOM 750 C C . GLU A 1 97 ? 22.940 -3.611 -30.370 1.00 92.12 97 GLU A C 1
ATOM 752 O O . GLU A 1 97 ? 22.689 -3.527 -29.165 1.00 92.12 97 GLU A O 1
ATOM 757 N N . VAL A 1 98 ? 22.057 -3.268 -31.316 1.00 90.62 98 VAL A N 1
ATOM 758 C CA . VAL A 1 98 ? 20.702 -2.775 -31.029 1.00 90.62 98 VAL A CA 1
ATOM 759 C C . VAL A 1 98 ? 19.892 -3.877 -30.356 1.00 90.62 98 VAL A C 1
ATOM 761 O O . VAL A 1 98 ? 19.303 -3.648 -29.301 1.00 90.62 98 VAL A O 1
ATOM 764 N N . SER A 1 99 ? 19.939 -5.096 -30.895 1.00 87.75 99 SER A N 1
ATOM 765 C CA . SER A 1 99 ? 19.231 -6.258 -30.341 1.00 87.75 99 SER A CA 1
ATOM 766 C C . SER A 1 99 ? 19.672 -6.585 -28.907 1.00 87.75 99 SER A C 1
ATOM 768 O O . SER A 1 99 ? 18.839 -6.804 -28.024 1.00 87.75 99 SER A O 1
ATOM 770 N N . VAL A 1 100 ? 20.981 -6.553 -28.633 1.00 91.81 100 VAL A N 1
ATOM 771 C CA . VAL A 1 100 ? 21.536 -6.730 -27.279 1.00 91.81 100 VAL A CA 1
ATOM 772 C C . VAL A 1 100 ? 21.126 -5.578 -26.357 1.00 91.81 100 VAL A C 1
ATOM 774 O O . VAL A 1 100 ? 20.827 -5.809 -25.182 1.00 91.81 100 VAL A O 1
ATOM 777 N N . GLY A 1 101 ? 21.088 -4.347 -26.872 1.00 91.19 101 GLY A N 1
ATOM 778 C CA . GLY A 1 101 ? 20.593 -3.174 -26.153 1.00 91.19 101 GLY A CA 1
ATOM 779 C C . GLY A 1 101 ? 19.135 -3.329 -25.716 1.00 91.19 101 GLY A C 1
ATOM 780 O O . GLY A 1 101 ? 18.839 -3.168 -24.531 1.00 91.19 101 GLY A O 1
ATOM 781 N N . VAL A 1 102 ? 18.256 -3.742 -26.636 1.00 89.94 102 VAL A N 1
ATOM 782 C CA . VAL A 1 102 ? 16.840 -4.033 -26.354 1.00 89.94 102 VAL A CA 1
ATOM 783 C C . VAL A 1 102 ? 16.712 -5.126 -25.296 1.00 89.94 102 VAL A C 1
ATOM 785 O O . VAL A 1 102 ? 16.028 -4.932 -24.294 1.00 89.94 102 VAL A O 1
ATOM 788 N N . ALA A 1 103 ? 17.419 -6.249 -25.457 1.00 89.06 103 ALA A N 1
ATOM 789 C CA . ALA A 1 103 ? 17.367 -7.347 -24.491 1.00 89.06 103 ALA A CA 1
ATOM 790 C C . ALA A 1 103 ? 17.816 -6.912 -23.083 1.00 89.06 103 ALA A C 1
ATOM 792 O O . ALA A 1 103 ? 17.239 -7.330 -22.075 1.00 89.06 103 ALA A O 1
ATOM 793 N N . ARG A 1 104 ? 18.833 -6.044 -22.992 1.00 92.88 104 ARG A N 1
ATOM 794 C CA . ARG A 1 104 ? 19.307 -5.492 -21.716 1.00 92.88 104 ARG A CA 1
ATOM 795 C C . ARG A 1 104 ? 18.270 -4.578 -21.068 1.00 92.88 104 ARG A C 1
ATOM 797 O O . ARG A 1 104 ? 18.076 -4.678 -19.859 1.00 92.88 104 ARG A O 1
ATOM 804 N N . LEU A 1 105 ? 17.629 -3.705 -21.842 1.00 90.56 105 LEU A N 1
ATOM 805 C CA . LEU A 1 105 ? 16.594 -2.805 -21.333 1.00 90.56 105 LEU A CA 1
ATOM 806 C C . LEU A 1 105 ? 15.357 -3.570 -20.875 1.00 90.56 105 LEU A C 1
ATOM 808 O O . LEU A 1 105 ? 14.921 -3.360 -19.749 1.00 90.56 105 LEU A O 1
ATOM 812 N N . ALA A 1 106 ? 14.889 -4.535 -21.669 1.00 85.94 106 ALA A N 1
ATOM 813 C CA . ALA A 1 106 ? 13.781 -5.407 -21.291 1.00 85.94 106 ALA A CA 1
ATOM 814 C C . ALA A 1 106 ? 14.066 -6.135 -19.966 1.00 85.94 106 ALA A C 1
ATOM 816 O O . ALA A 1 106 ? 13.228 -6.170 -19.068 1.00 85.94 106 ALA A O 1
ATOM 817 N N . ARG A 1 107 ? 15.291 -6.654 -19.782 1.00 91.19 107 ARG A N 1
ATOM 818 C CA . ARG A 1 107 ? 15.707 -7.250 -18.502 1.00 91.19 107 ARG A CA 1
ATOM 819 C C . ARG A 1 107 ? 15.645 -6.246 -17.346 1.00 91.19 107 ARG A C 1
ATOM 821 O O . ARG A 1 107 ? 15.222 -6.615 -16.256 1.00 91.19 107 ARG A O 1
ATOM 828 N N . GLN A 1 108 ? 16.104 -5.013 -17.552 1.00 90.75 108 GLN A N 1
ATOM 829 C CA . GLN A 1 108 ? 16.089 -3.978 -16.513 1.00 90.75 108 GLN A CA 1
ATOM 830 C C . GLN A 1 108 ? 14.666 -3.542 -16.148 1.00 90.75 108 GLN A C 1
ATOM 832 O O . GLN A 1 108 ? 14.394 -3.352 -14.965 1.00 90.75 108 GLN A O 1
ATOM 837 N N . ALA A 1 109 ? 13.770 -3.420 -17.131 1.00 85.19 109 ALA A N 1
ATOM 838 C CA . ALA A 1 109 ? 12.356 -3.132 -16.908 1.00 85.19 109 ALA A CA 1
ATOM 839 C C . ALA A 1 109 ? 11.688 -4.253 -16.094 1.00 85.19 109 ALA A C 1
ATOM 841 O O . ALA A 1 109 ? 11.137 -3.989 -15.030 1.00 85.19 109 ALA A O 1
ATOM 842 N N . LEU A 1 110 ? 11.873 -5.515 -16.502 1.00 85.50 110 LEU A N 1
ATOM 843 C CA . LEU A 1 110 ? 11.341 -6.676 -15.776 1.00 85.50 110 LEU A CA 1
ATOM 844 C C . LEU A 1 110 ? 11.861 -6.777 -14.334 1.00 85.50 110 LEU A C 1
ATOM 846 O O . LEU A 1 110 ? 11.114 -7.154 -13.435 1.00 85.50 110 LEU A O 1
ATOM 850 N N . MET A 1 111 ? 13.134 -6.446 -14.095 1.00 91.62 111 MET A N 1
ATOM 851 C CA . MET A 1 111 ? 13.687 -6.396 -12.736 1.00 91.62 111 MET A CA 1
ATOM 852 C C . MET A 1 111 ? 13.033 -5.295 -11.894 1.00 91.62 111 MET A C 1
ATOM 854 O O . MET A 1 111 ? 12.692 -5.543 -10.742 1.00 91.62 111 MET A O 1
ATOM 858 N N . ALA A 1 112 ? 12.809 -4.109 -12.465 1.00 85.12 112 ALA A N 1
ATOM 859 C CA . ALA A 1 112 ? 12.137 -3.020 -11.762 1.00 85.12 112 ALA A CA 1
ATOM 860 C C . ALA A 1 112 ? 10.671 -3.361 -11.433 1.00 85.12 112 ALA A C 1
ATOM 862 O O . ALA A 1 112 ? 10.212 -3.078 -10.326 1.00 85.12 112 ALA A O 1
ATOM 863 N N . ASP A 1 113 ? 9.956 -4.006 -12.358 1.00 81.12 113 ASP A N 1
ATOM 864 C CA . ASP A 1 113 ? 8.588 -4.485 -12.129 1.00 81.12 113 ASP A CA 1
ATOM 865 C C . ASP A 1 113 ? 8.531 -5.542 -11.019 1.00 81.12 113 ASP A C 1
ATOM 867 O O . ASP A 1 113 ? 7.647 -5.498 -10.160 1.00 81.12 113 ASP A O 1
ATOM 871 N N . TYR A 1 114 ? 9.491 -6.473 -11.005 1.00 88.06 114 TYR A N 1
ATOM 872 C CA . TYR A 1 114 ? 9.627 -7.467 -9.941 1.00 88.06 114 TYR A CA 1
ATOM 873 C C . TYR A 1 114 ? 9.861 -6.809 -8.574 1.00 88.06 114 TYR A C 1
ATOM 875 O O . TYR A 1 114 ? 9.162 -7.137 -7.613 1.00 88.06 114 TYR A O 1
ATOM 883 N N . ASP A 1 115 ? 10.789 -5.853 -8.489 1.00 88.75 115 ASP A N 1
ATOM 884 C CA . ASP A 1 115 ? 11.076 -5.128 -7.248 1.00 88.75 115 ASP A CA 1
ATOM 885 C C . ASP A 1 115 ? 9.840 -4.361 -6.758 1.00 88.75 115 ASP A C 1
ATOM 887 O O . ASP A 1 115 ? 9.491 -4.422 -5.578 1.00 88.75 115 ASP A O 1
ATOM 891 N N . LEU A 1 116 ? 9.111 -3.698 -7.664 1.00 87.50 116 LEU A N 1
ATOM 892 C CA . LEU A 1 116 ? 7.851 -3.034 -7.332 1.00 87.50 116 LEU A CA 1
ATOM 893 C C . LEU A 1 116 ? 6.808 -4.022 -6.793 1.00 87.50 116 LEU A C 1
ATOM 895 O O . LEU A 1 116 ? 6.131 -3.722 -5.806 1.00 87.50 116 LEU A O 1
ATOM 899 N N . ALA A 1 117 ? 6.664 -5.189 -7.423 1.00 83.31 117 ALA A N 1
ATOM 900 C CA . ALA A 1 117 ? 5.731 -6.215 -6.970 1.00 83.31 117 ALA A CA 1
ATOM 901 C C . ALA A 1 117 ? 6.091 -6.710 -5.561 1.00 83.31 117 ALA A C 1
ATOM 903 O O . ALA A 1 117 ? 5.214 -6.811 -4.702 1.00 83.31 117 ALA A O 1
ATOM 904 N N . LEU A 1 118 ? 7.379 -6.944 -5.296 1.00 87.38 118 LEU A N 1
ATOM 905 C CA . LEU A 1 118 ? 7.870 -7.375 -3.989 1.00 87.38 118 LEU A CA 1
ATOM 906 C C . LEU A 1 118 ? 7.580 -6.337 -2.896 1.00 87.38 118 LEU A C 1
ATOM 908 O O . LEU A 1 118 ? 7.079 -6.690 -1.828 1.00 87.38 118 LEU A O 1
ATOM 912 N N . VAL A 1 119 ? 7.849 -5.055 -3.159 1.00 83.19 119 VAL A N 1
ATOM 913 C CA . VAL A 1 119 ? 7.576 -3.980 -2.192 1.00 83.19 119 VAL A CA 1
ATOM 914 C C . VAL A 1 119 ? 6.068 -3.841 -1.941 1.00 83.19 119 VAL A C 1
ATOM 916 O O . VAL A 1 119 ? 5.663 -3.712 -0.788 1.00 83.19 119 VAL A O 1
ATOM 919 N N . LYS A 1 120 ? 5.220 -3.945 -2.974 1.00 82.44 120 LYS A N 1
ATOM 920 C CA . LYS A 1 120 ? 3.754 -3.942 -2.804 1.00 82.44 120 LYS A CA 1
ATOM 921 C C . LYS A 1 120 ? 3.258 -5.099 -1.937 1.00 82.44 120 LYS A C 1
ATOM 923 O O . LYS A 1 120 ? 2.372 -4.903 -1.113 1.00 82.44 120 LYS A O 1
ATOM 928 N N . VAL A 1 121 ? 3.834 -6.296 -2.075 1.00 84.88 121 VAL A N 1
ATOM 929 C CA . VAL A 1 121 ? 3.510 -7.422 -1.180 1.00 84.88 121 VAL A CA 1
ATOM 930 C C . VAL A 1 121 ? 3.854 -7.072 0.270 1.00 84.88 121 VAL A C 1
ATOM 932 O O . VAL A 1 121 ? 3.043 -7.325 1.157 1.00 84.88 121 VAL A O 1
ATOM 935 N N . LYS A 1 122 ? 5.003 -6.432 0.520 1.00 84.19 122 LYS A N 1
ATOM 936 C CA . LYS A 1 122 ? 5.387 -5.987 1.871 1.00 84.19 122 LYS A CA 1
ATOM 937 C C . LYS A 1 122 ? 4.474 -4.905 2.443 1.00 84.19 122 LYS A C 1
ATOM 939 O O . LYS A 1 122 ? 4.152 -4.957 3.626 1.00 84.19 122 LYS A O 1
ATOM 944 N N . GLU A 1 123 ? 4.018 -3.967 1.621 1.00 83.06 123 GLU A N 1
ATOM 945 C CA . GLU A 1 123 ? 2.993 -2.996 2.017 1.00 83.06 123 GLU A CA 1
ATOM 946 C C . GLU A 1 123 ? 1.687 -3.702 2.424 1.00 83.06 123 GLU A C 1
ATOM 948 O O . GLU A 1 123 ? 1.148 -3.427 3.495 1.00 83.06 123 GLU A O 1
ATOM 953 N N . CYS A 1 124 ? 1.221 -4.673 1.630 1.00 81.62 124 CYS A N 1
ATOM 954 C CA . CYS A 1 124 ? 0.035 -5.470 1.952 1.00 81.62 124 CYS A CA 1
ATOM 955 C C . CYS A 1 124 ? 0.185 -6.282 3.247 1.00 81.62 124 CYS A C 1
ATOM 957 O O . CYS A 1 124 ? -0.754 -6.333 4.040 1.00 81.62 124 CYS A O 1
ATOM 959 N N . GLU A 1 125 ? 1.348 -6.897 3.486 1.00 84.12 125 GLU A N 1
ATOM 960 C CA . GLU A 1 125 ? 1.638 -7.597 4.746 1.00 84.12 125 GLU A CA 1
ATOM 961 C C . GLU A 1 125 ? 1.512 -6.651 5.954 1.00 84.12 125 GLU A C 1
ATOM 963 O O . GLU A 1 125 ? 0.907 -7.015 6.963 1.00 84.12 125 GLU A O 1
ATOM 968 N N . LEU A 1 126 ? 2.032 -5.421 5.849 1.00 80.81 126 LEU A N 1
ATOM 969 C CA . LEU A 1 126 ? 1.930 -4.414 6.911 1.00 80.81 126 LEU A CA 1
ATOM 970 C C . LEU A 1 126 ? 0.491 -3.931 7.124 1.00 80.81 126 LEU A C 1
ATOM 972 O O . LEU A 1 126 ? 0.056 -3.836 8.270 1.00 80.81 126 LEU A O 1
ATOM 976 N N . MET A 1 127 ? -0.265 -3.687 6.050 1.00 81.38 127 MET A N 1
ATOM 977 C CA . MET A 1 127 ? -1.688 -3.335 6.149 1.00 81.38 127 MET A CA 1
ATOM 978 C C . MET A 1 127 ? -2.511 -4.446 6.810 1.00 81.38 127 MET A C 1
ATOM 980 O O . MET A 1 127 ? -3.392 -4.164 7.617 1.00 81.38 127 MET A O 1
ATOM 984 N N . LEU A 1 128 ? -2.217 -5.716 6.510 1.00 84.06 128 LEU A N 1
ATOM 985 C CA . LEU A 1 128 ? -2.898 -6.851 7.133 1.00 84.06 128 LEU A CA 1
ATOM 986 C C . LEU A 1 128 ? -2.604 -6.937 8.638 1.00 84.06 128 LEU A C 1
ATOM 988 O O . LEU A 1 128 ? -3.504 -7.229 9.427 1.00 84.06 128 LEU A O 1
ATOM 992 N N . LEU A 1 129 ? -1.356 -6.684 9.044 1.00 81.38 129 LEU A N 1
ATOM 993 C CA . LEU A 1 129 ? -0.982 -6.621 10.459 1.00 81.38 129 LEU A CA 1
ATOM 994 C C . LEU A 1 129 ? -1.717 -5.494 11.191 1.00 81.38 129 LEU A C 1
ATOM 996 O O . LEU A 1 129 ? -2.185 -5.710 12.309 1.00 81.38 129 LEU A O 1
ATOM 1000 N N . ASP A 1 130 ? -1.840 -4.325 10.564 1.00 82.00 130 ASP A N 1
ATOM 1001 C CA . ASP A 1 130 ? -2.579 -3.197 11.128 1.00 82.00 130 ASP A CA 1
ATOM 1002 C C . ASP A 1 130 ? -4.073 -3.515 11.276 1.00 82.00 130 ASP A C 1
ATOM 1004 O O . ASP A 1 130 ? -4.622 -3.406 12.372 1.00 82.00 130 ASP A O 1
ATOM 1008 N N . LEU A 1 131 ? -4.700 -4.062 10.229 1.00 82.88 131 LEU A N 1
ATOM 1009 C CA . LEU A 1 131 ? -6.107 -4.465 10.256 1.00 82.88 131 LEU A CA 1
ATOM 1010 C C . LEU A 1 131 ? -6.394 -5.509 11.345 1.00 82.88 131 LEU A C 1
ATOM 1012 O O . LEU A 1 131 ? -7.394 -5.405 12.056 1.00 82.88 131 LEU A O 1
ATOM 1016 N N . ASN A 1 132 ? -5.514 -6.501 11.510 1.00 86.62 132 ASN A N 1
ATOM 1017 C CA . ASN A 1 132 ? -5.632 -7.490 12.582 1.00 86.62 132 ASN A CA 1
ATOM 1018 C C . ASN A 1 132 ? -5.523 -6.844 13.971 1.00 86.62 132 ASN A C 1
ATOM 1020 O O . ASN A 1 132 ? -6.253 -7.234 14.884 1.00 86.62 132 ASN A O 1
ATOM 1024 N N . ALA A 1 133 ? -4.647 -5.849 14.139 1.00 81.81 133 ALA A N 1
ATOM 1025 C CA . ALA A 1 133 ? -4.536 -5.103 15.388 1.00 81.81 133 ALA A CA 1
ATOM 1026 C C . ALA A 1 133 ? -5.807 -4.287 15.672 1.00 81.81 133 ALA A C 1
ATOM 1028 O O . ALA A 1 133 ? -6.328 -4.345 16.786 1.00 81.81 133 ALA A O 1
ATOM 1029 N N . THR A 1 134 ? -6.357 -3.595 14.670 1.00 81.38 134 THR A N 1
ATOM 1030 C CA . THR A 1 134 ? -7.629 -2.869 14.796 1.00 81.38 134 THR A CA 1
ATOM 1031 C C . THR A 1 134 ? -8.793 -3.810 15.106 1.00 81.38 134 THR A C 1
ATOM 1033 O O . THR A 1 134 ? -9.638 -3.486 15.935 1.00 81.38 134 THR A O 1
ATOM 1036 N N . ALA A 1 135 ? -8.840 -4.993 14.490 1.00 82.56 135 ALA A N 1
ATOM 1037 C CA . ALA A 1 135 ? -9.870 -5.994 14.765 1.00 82.56 135 ALA A CA 1
ATOM 1038 C C . ALA A 1 135 ? -9.785 -6.526 16.206 1.00 82.56 135 ALA A C 1
ATOM 1040 O O . ALA A 1 135 ? -10.812 -6.675 16.872 1.00 82.56 135 ALA A O 1
ATOM 1041 N N . ALA A 1 136 ? -8.572 -6.773 16.709 1.00 85.06 136 ALA A N 1
ATOM 1042 C CA . ALA A 1 136 ? -8.357 -7.159 18.101 1.00 85.06 136 ALA A CA 1
ATOM 1043 C C . ALA A 1 136 ? -8.794 -6.048 19.072 1.00 85.06 136 ALA A C 1
ATOM 1045 O O . ALA A 1 136 ? -9.476 -6.324 20.056 1.00 85.06 136 ALA A O 1
ATOM 1046 N N . GLU A 1 137 ? -8.472 -4.790 18.768 1.00 83.81 137 GLU A N 1
ATOM 1047 C CA . GLU A 1 137 ? -8.905 -3.633 19.557 1.00 83.81 137 GLU A CA 1
ATOM 1048 C C . GLU A 1 137 ? -10.437 -3.475 19.553 1.00 83.81 137 GLU A C 1
ATOM 1050 O O . GLU A 1 137 ? -11.059 -3.326 20.606 1.00 83.81 137 GLU A O 1
ATOM 1055 N N . ALA A 1 138 ? -11.074 -3.600 18.386 1.00 80.44 138 ALA A N 1
ATOM 1056 C CA . ALA A 1 138 ? -12.529 -3.564 18.255 1.00 80.44 138 ALA A CA 1
ATOM 1057 C C . ALA A 1 138 ? -13.211 -4.672 19.071 1.00 80.44 138 ALA A C 1
ATOM 1059 O O . ALA A 1 138 ? -14.250 -4.436 19.691 1.00 80.44 138 ALA A O 1
ATOM 1060 N N . ARG A 1 139 ? -12.611 -5.867 19.121 1.00 86.94 139 ARG A N 1
ATOM 1061 C CA . ARG A 1 139 ? -13.099 -6.971 19.952 1.00 86.94 139 ARG A CA 1
ATOM 1062 C C . ARG A 1 139 ? -13.049 -6.631 21.442 1.00 86.94 139 ARG A C 1
ATOM 1064 O O . ARG A 1 139 ? -14.032 -6.872 22.137 1.00 86.94 139 ARG A O 1
ATOM 1071 N N . ILE A 1 140 ? -11.960 -6.025 21.916 1.00 83.44 140 ILE A N 1
ATOM 1072 C CA . ILE A 1 140 ? -11.844 -5.573 23.312 1.00 83.44 140 ILE A CA 1
ATOM 1073 C C . ILE A 1 140 ? -12.947 -4.558 23.636 1.00 83.44 140 ILE A C 1
ATOM 1075 O O . ILE A 1 140 ? -13.607 -4.664 24.670 1.00 83.44 140 ILE A O 1
ATOM 1079 N N . TYR A 1 141 ? -13.193 -3.590 22.748 1.00 81.75 141 TYR A N 1
ATOM 1080 C CA . TYR A 1 141 ? -14.270 -2.617 22.944 1.00 81.75 141 TYR A CA 1
ATOM 1081 C C . TYR A 1 141 ? -15.658 -3.258 22.954 1.00 81.75 141 TYR A C 1
ATOM 1083 O O . TYR A 1 141 ? -16.498 -2.865 23.763 1.00 81.75 141 TYR A O 1
ATOM 1091 N N . PHE A 1 142 ? -15.893 -4.256 22.103 1.00 82.81 142 PHE A N 1
ATOM 1092 C CA . PHE A 1 142 ? -17.140 -5.014 22.095 1.00 82.81 142 PHE A CA 1
ATOM 1093 C C . PHE A 1 142 ? -17.362 -5.757 23.421 1.00 82.81 142 PHE A C 1
ATOM 1095 O O . PHE A 1 142 ? -18.423 -5.622 24.030 1.00 82.81 142 PHE A O 1
ATOM 1102 N N . GLU A 1 143 ? -16.352 -6.483 23.906 1.00 87.50 143 GLU A N 1
ATOM 1103 C CA . GLU A 1 143 ? -16.409 -7.217 25.178 1.00 87.50 143 GLU A CA 1
ATOM 1104 C C . GLU A 1 143 ? -16.618 -6.261 26.367 1.00 87.50 143 GLU A C 1
ATOM 1106 O O . GLU A 1 143 ? -17.486 -6.493 27.213 1.00 87.50 143 GLU A O 1
ATOM 1111 N N . ARG A 1 144 ? -15.906 -5.125 26.390 1.00 80.19 144 ARG A N 1
ATOM 1112 C CA . ARG A 1 144 ? -16.069 -4.083 27.417 1.00 80.19 144 ARG A CA 1
ATOM 1113 C C . ARG A 1 144 ? -17.458 -3.447 27.383 1.00 80.19 144 ARG A C 1
ATOM 1115 O O . ARG A 1 144 ? -18.047 -3.231 28.441 1.00 80.19 144 ARG A O 1
ATOM 1122 N N . GLY A 1 145 ? -17.989 -3.163 26.195 1.00 82.62 145 GLY A N 1
ATOM 1123 C CA . GLY A 1 145 ? -19.348 -2.647 26.021 1.00 82.62 145 GLY A CA 1
ATOM 1124 C C . GLY A 1 145 ? -20.409 -3.636 26.512 1.00 82.62 145 GLY A C 1
ATOM 1125 O O . GLY A 1 145 ? -21.357 -3.233 27.183 1.00 82.62 145 GLY A O 1
ATOM 1126 N N . GLY A 1 146 ? -20.211 -4.934 26.257 1.00 82.25 146 GLY A N 1
ATOM 1127 C CA . GLY A 1 146 ? -21.051 -6.004 26.800 1.00 82.25 146 GLY A CA 1
ATOM 1128 C C . GLY A 1 146 ? -21.047 -6.028 28.330 1.00 82.25 146 GLY A C 1
ATOM 1129 O O . GLY A 1 146 ? -22.107 -5.962 28.949 1.00 82.25 146 GLY A O 1
ATOM 1130 N N . ALA A 1 147 ? -19.862 -6.006 28.945 1.00 83.56 147 ALA A N 1
ATOM 1131 C CA . ALA A 1 147 ? -19.729 -5.971 30.402 1.00 83.56 147 ALA A CA 1
ATOM 1132 C C . ALA A 1 147 ? -20.371 -4.718 31.027 1.00 83.56 147 ALA A C 1
ATOM 1134 O O . ALA A 1 147 ? -21.028 -4.797 32.064 1.00 83.56 147 ALA A O 1
ATOM 1135 N N . GLN A 1 148 ? -20.226 -3.551 30.390 1.00 85.94 148 GLN A N 1
ATOM 1136 C CA . GLN A 1 148 ? -20.884 -2.317 30.831 1.00 85.94 148 GLN A CA 1
ATOM 1137 C C . GLN A 1 148 ? -22.410 -2.419 30.763 1.00 85.94 148 GLN A C 1
ATOM 1139 O O . GLN A 1 148 ? -23.093 -1.970 31.685 1.00 85.94 148 GLN A O 1
ATOM 1144 N N . LEU A 1 149 ? -22.946 -3.022 29.700 1.00 85.69 149 LEU A N 1
ATOM 1145 C CA . LEU A 1 149 ? -24.380 -3.250 29.558 1.00 85.69 149 LEU A CA 1
ATOM 1146 C C . LEU A 1 149 ? -24.908 -4.188 30.651 1.00 85.69 149 LEU A C 1
ATOM 1148 O O . LEU A 1 149 ? -25.963 -3.923 31.227 1.00 85.69 149 LEU A O 1
ATOM 1152 N N . ASP A 1 150 ? -24.184 -5.260 30.957 1.00 83.94 150 ASP A N 1
ATOM 1153 C CA . ASP A 1 150 ? -24.583 -6.204 32.001 1.00 83.94 150 ASP A CA 1
ATOM 1154 C C . ASP A 1 150 ? -24.498 -5.579 33.399 1.00 83.94 150 ASP A C 1
ATOM 1156 O O . ASP A 1 150 ? -25.436 -5.713 34.187 1.00 83.94 150 ASP A O 1
ATOM 1160 N N . ASN A 1 151 ? -23.462 -4.780 33.672 1.00 81.94 151 ASN A N 1
ATOM 1161 C CA . ASN A 1 151 ? -23.375 -3.984 34.898 1.00 81.94 151 ASN A CA 1
ATOM 1162 C C . ASN A 1 151 ? -24.560 -3.018 35.040 1.00 81.94 151 ASN A C 1
ATOM 1164 O O . ASN A 1 151 ? -25.145 -2.906 36.119 1.00 81.94 151 ASN A O 1
ATOM 1168 N N . LEU A 1 152 ? -24.957 -2.352 33.951 1.00 86.38 152 LEU A N 1
ATOM 1169 C CA . LEU A 1 152 ? -26.118 -1.464 33.950 1.00 86.38 152 LEU A CA 1
ATOM 1170 C C . LEU A 1 152 ? -27.415 -2.233 34.237 1.00 86.38 152 LEU A C 1
ATOM 1172 O O . LEU A 1 152 ? -28.230 -1.768 35.031 1.00 86.38 152 LEU A O 1
ATOM 1176 N N . LYS A 1 153 ? -27.607 -3.419 33.645 1.00 85.00 153 LYS A N 1
ATOM 1177 C CA . LYS A 1 153 ? -28.775 -4.270 33.936 1.00 85.00 153 LYS A CA 1
ATOM 1178 C C . LYS A 1 153 ? -28.843 -4.641 35.416 1.00 85.00 153 LYS A C 1
ATOM 1180 O O . LYS A 1 153 ? -29.911 -4.509 36.007 1.00 85.00 153 LYS A O 1
ATOM 1185 N N . ILE A 1 154 ? -27.722 -5.055 36.011 1.00 88.50 154 ILE A N 1
ATOM 1186 C CA . ILE A 1 154 ? -27.643 -5.395 37.440 1.00 88.50 154 ILE A CA 1
ATOM 1187 C C . ILE A 1 154 ? -28.022 -4.180 38.296 1.00 88.50 154 ILE A C 1
ATOM 1189 O O . ILE A 1 154 ? -28.822 -4.296 39.222 1.00 88.50 154 ILE A O 1
ATOM 1193 N N . GLN A 1 155 ? -27.509 -2.989 37.971 1.00 88.69 155 GLN A N 1
ATOM 1194 C CA . GLN A 1 155 ? -27.862 -1.765 38.696 1.00 88.69 155 GLN A CA 1
ATOM 1195 C C . GLN A 1 155 ? -29.347 -1.406 38.570 1.00 88.69 155 GLN A C 1
ATOM 1197 O O . GLN A 1 155 ? -29.973 -1.036 39.563 1.00 88.69 155 GLN A O 1
ATOM 1202 N N . LEU A 1 156 ? -29.932 -1.525 37.374 1.00 88.25 156 LEU A N 1
ATOM 1203 C CA . LEU A 1 156 ? -31.363 -1.287 37.167 1.00 88.25 156 LEU A CA 1
ATOM 1204 C C . LEU A 1 156 ? -32.214 -2.275 37.977 1.00 88.25 156 LEU A C 1
ATOM 1206 O O . LEU A 1 156 ? -33.150 -1.847 38.650 1.00 88.25 156 LEU A O 1
ATOM 1210 N N . GLN A 1 157 ? -31.844 -3.561 37.984 1.00 87.44 157 GLN A N 1
ATOM 1211 C CA . GLN A 1 157 ? -32.493 -4.594 38.801 1.00 87.44 157 GLN A CA 1
ATOM 1212 C C . GLN A 1 157 ? -32.435 -4.263 40.292 1.00 87.44 157 GLN A C 1
ATOM 1214 O O . GLN A 1 157 ? -33.468 -4.258 40.958 1.00 87.44 157 GLN A O 1
ATOM 1219 N N . ASN A 1 158 ? -31.250 -3.921 4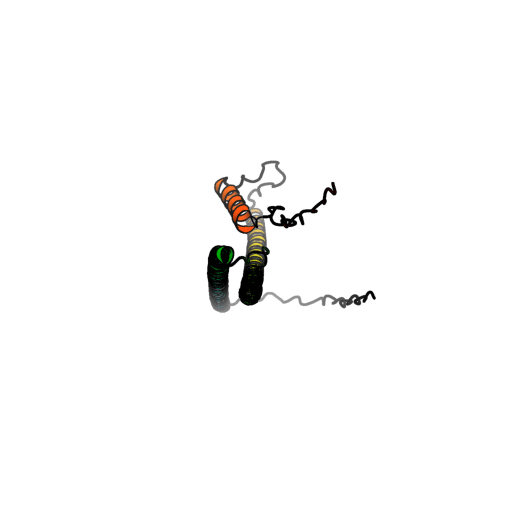0.803 1.00 91.94 158 ASN A N 1
ATOM 1220 C CA . ASN A 1 158 ? -31.051 -3.578 42.214 1.00 91.94 158 ASN A CA 1
ATOM 1221 C C . ASN A 1 158 ? -31.872 -2.352 42.643 1.00 91.94 158 ASN A C 1
ATOM 1223 O O . ASN A 1 158 ? -32.301 -2.262 43.791 1.00 91.94 158 ASN A O 1
ATOM 1227 N N . ASN A 1 159 ? -32.128 -1.429 41.715 1.00 92.69 159 ASN A N 1
ATOM 1228 C CA . ASN A 1 159 ? -32.925 -0.227 41.950 1.00 92.69 159 ASN A CA 1
ATOM 1229 C C . ASN A 1 159 ? -34.432 -0.426 41.697 1.00 92.69 159 ASN A C 1
ATOM 1231 O O . ASN A 1 159 ? -35.185 0.546 41.762 1.00 92.69 159 ASN A O 1
ATOM 1235 N N . ASN A 1 160 ? -34.887 -1.652 41.405 1.00 90.62 160 ASN A N 1
ATOM 1236 C CA . ASN A 1 160 ? -36.260 -1.964 40.981 1.00 90.62 160 ASN A CA 1
ATOM 1237 C C . ASN A 1 160 ? -36.733 -1.115 39.784 1.00 90.62 160 ASN A C 1
ATOM 1239 O O . ASN A 1 160 ? -37.922 -0.821 39.643 1.00 90.62 160 ASN A O 1
ATOM 1243 N N . LEU A 1 161 ? -35.798 -0.692 38.930 1.00 85.75 161 LEU A N 1
ATOM 1244 C CA . LEU A 1 161 ? -36.106 0.044 37.714 1.00 85.75 161 LEU A CA 1
ATOM 1245 C C . LEU A 1 161 ? -36.451 -0.946 36.595 1.00 85.75 161 LEU A C 1
ATOM 1247 O O . LEU A 1 161 ? -35.833 -2.011 36.498 1.00 85.75 161 LEU A O 1
ATOM 1251 N N . PRO A 1 162 ? -37.422 -0.613 35.728 1.00 80.44 162 PRO A N 1
ATOM 1252 C CA . PRO A 1 162 ? -37.775 -1.473 34.610 1.00 80.44 162 PRO A CA 1
ATOM 1253 C C . PRO A 1 162 ? -36.575 -1.617 33.670 1.00 80.44 162 PRO A C 1
ATOM 1255 O O . PRO A 1 162 ? -36.053 -0.629 33.151 1.00 80.44 162 PRO A O 1
ATOM 1258 N N . ILE A 1 163 ? -36.144 -2.858 33.439 1.00 77.94 163 ILE A N 1
ATOM 1259 C CA . ILE A 1 163 ? -35.174 -3.168 32.390 1.00 77.94 163 ILE A CA 1
ATOM 1260 C C . ILE A 1 163 ? -35.927 -3.079 31.062 1.00 77.94 163 ILE A C 1
ATOM 1262 O O . ILE A 1 163 ? -36.960 -3.736 30.922 1.00 77.94 163 ILE A O 1
ATOM 1266 N N . PRO A 1 164 ? -35.450 -2.291 30.086 1.00 68.88 164 PRO A N 1
ATOM 1267 C CA . PRO A 1 164 ? -36.039 -2.284 28.758 1.00 68.88 164 PRO A CA 1
ATOM 1268 C C . PRO A 1 164 ? -35.990 -3.701 28.181 1.00 68.88 164 PRO A C 1
ATOM 1270 O O . PRO A 1 164 ? -34.909 -4.247 27.948 1.00 68.88 164 PRO A O 1
ATOM 1273 N N . ASP A 1 165 ? -37.160 -4.306 27.993 1.00 60.94 165 ASP A N 1
ATOM 1274 C CA . ASP A 1 165 ? -37.274 -5.648 27.440 1.00 60.94 165 ASP A CA 1
ATOM 1275 C C . ASP A 1 165 ? -36.768 -5.627 25.996 1.00 60.94 165 ASP A C 1
ATOM 1277 O O . ASP A 1 165 ? -37.408 -5.074 25.099 1.00 60.94 165 ASP A O 1
ATOM 1281 N N . THR A 1 166 ? -35.615 -6.249 25.756 1.00 57.81 166 THR A N 1
ATOM 1282 C CA . THR A 1 166 ? -35.084 -6.469 24.397 1.00 57.81 166 THR A CA 1
ATOM 1283 C C . THR A 1 166 ? -35.981 -7.400 23.570 1.00 57.81 166 THR A C 1
ATOM 1285 O O . THR A 1 166 ? -35.813 -7.494 22.359 1.00 57.81 166 THR A O 1
ATOM 1288 N N . ALA A 1 167 ? -36.962 -8.051 24.210 1.00 51.62 167 ALA A N 1
ATOM 1289 C CA . ALA A 1 167 ? -37.980 -8.889 23.584 1.00 51.62 167 ALA A CA 1
ATOM 1290 C C . ALA A 1 167 ? -39.128 -8.095 22.931 1.00 51.62 167 ALA A C 1
ATOM 1292 O O . ALA A 1 167 ? -39.869 -8.646 22.115 1.00 51.62 167 ALA A O 1
ATOM 1293 N N . ASN A 1 168 ? -39.287 -6.805 23.246 1.00 50.09 168 ASN A N 1
ATOM 1294 C CA . ASN A 1 168 ? -40.232 -5.961 22.525 1.00 50.09 168 ASN A CA 1
ATOM 1295 C C . ASN A 1 168 ? -39.599 -5.576 21.185 1.00 50.09 168 ASN A C 1
ATOM 1297 O O . ASN A 1 168 ? -38.542 -4.953 21.172 1.00 50.09 168 ASN A O 1
ATOM 1301 N N . ASN A 1 169 ? -40.265 -5.936 20.080 1.00 52.59 169 ASN A N 1
ATOM 1302 C CA . ASN A 1 169 ? -39.900 -5.762 18.659 1.00 52.59 169 ASN A CA 1
ATOM 1303 C C . ASN A 1 169 ? -39.534 -4.328 18.200 1.00 52.59 169 ASN A C 1
ATOM 1305 O O . ASN A 1 169 ? -39.583 -4.020 17.011 1.00 52.59 169 ASN A O 1
ATOM 1309 N N . THR A 1 170 ? -39.211 -3.422 19.113 1.00 56.28 170 THR A N 1
ATOM 1310 C CA . THR A 1 170 ? -38.557 -2.153 18.831 1.00 56.28 170 THR A CA 1
ATOM 1311 C C . THR A 1 170 ? -37.169 -2.433 18.260 1.00 56.28 170 THR A C 1
ATOM 1313 O O . THR A 1 170 ? -36.312 -2.952 18.980 1.00 56.28 170 THR A O 1
ATOM 1316 N N . PRO A 1 171 ? -36.925 -2.123 16.975 1.00 59.78 171 PRO A N 1
ATOM 1317 C CA . PRO A 1 171 ? -35.600 -2.279 16.409 1.00 59.78 171 PRO A CA 1
ATOM 1318 C C . PRO A 1 171 ? -34.618 -1.410 17.200 1.00 59.78 171 PRO A C 1
ATOM 1320 O O . PRO A 1 171 ? -34.997 -0.327 17.667 1.00 59.78 171 PRO A O 1
ATOM 1323 N N . PRO A 1 172 ? -33.362 -1.860 17.358 1.00 66.69 172 PRO A N 1
ATOM 1324 C CA . PRO A 1 172 ? -32.333 -1.010 17.927 1.00 66.69 172 PRO A CA 1
ATOM 1325 C C . PRO A 1 172 ? -32.290 0.312 17.147 1.00 66.69 172 PRO A C 1
ATOM 1327 O O . PRO A 1 172 ? -32.578 0.322 15.943 1.00 66.69 172 PRO A O 1
ATOM 1330 N N . PRO A 1 173 ? -31.954 1.432 17.810 1.00 71.88 173 PRO A N 1
ATOM 1331 C CA . PRO A 1 173 ? -31.815 2.705 17.123 1.00 71.88 173 PRO A CA 1
ATOM 1332 C C . PRO A 1 173 ? -30.872 2.528 15.931 1.00 71.88 173 PRO A C 1
ATOM 1334 O O . PRO A 1 173 ? -29.774 1.983 16.070 1.00 71.88 173 PRO A O 1
ATOM 1337 N N . ALA A 1 174 ? -31.337 2.936 14.748 1.00 76.88 174 ALA A N 1
ATOM 1338 C CA . ALA A 1 174 ? -30.560 2.808 13.528 1.00 76.88 174 ALA A CA 1
ATOM 1339 C C . ALA A 1 174 ? -29.237 3.567 13.679 1.00 76.88 174 ALA A C 1
ATOM 1341 O O . ALA A 1 174 ? -29.202 4.684 14.205 1.00 76.88 174 ALA A O 1
ATOM 1342 N N . LEU A 1 175 ? -28.149 2.956 13.207 1.00 77.81 175 LEU A N 1
ATOM 1343 C CA . LEU A 1 175 ? -26.865 3.638 13.109 1.00 77.81 175 LEU A CA 1
ATOM 1344 C C . LEU A 1 175 ? -27.037 4.910 12.260 1.00 77.81 175 LEU A C 1
ATOM 1346 O O . LEU A 1 175 ? -27.694 4.852 11.217 1.00 77.81 175 LEU A O 1
ATOM 1350 N N . PRO A 1 176 ? -26.453 6.048 12.669 1.00 87.12 176 PRO A N 1
ATOM 1351 C CA . PRO A 1 176 ? -26.460 7.253 11.857 1.00 87.12 176 PRO A CA 1
ATOM 1352 C C . PRO A 1 176 ? -25.902 6.980 10.455 1.00 87.12 176 PRO A C 1
ATOM 1354 O O . PRO A 1 176 ? -24.857 6.343 10.308 1.00 87.12 176 PRO A O 1
ATOM 1357 N N . GLU A 1 177 ? -26.559 7.527 9.430 1.00 83.38 177 GLU A N 1
ATOM 1358 C CA . GLU A 1 177 ? -26.160 7.375 8.020 1.00 83.38 177 GLU A CA 1
ATOM 1359 C C . GLU A 1 177 ? -24.705 7.804 7.768 1.00 83.38 177 GLU A C 1
ATOM 1361 O O . GLU A 1 177 ? -24.010 7.246 6.918 1.00 83.38 177 GLU A O 1
ATOM 1366 N N . SER A 1 178 ? -24.207 8.765 8.552 1.00 84.31 178 SER A N 1
ATOM 1367 C CA . SER A 1 178 ? -22.813 9.207 8.519 1.00 84.31 178 SER A CA 1
ATOM 1368 C C . SER A 1 178 ? -21.826 8.085 8.852 1.00 84.31 178 SER A C 1
ATOM 1370 O O . SER A 1 178 ? -20.799 7.968 8.185 1.00 84.31 178 SER A O 1
ATOM 1372 N N . ILE A 1 179 ? -22.145 7.232 9.830 1.00 76.81 179 ILE A N 1
ATOM 1373 C CA . ILE A 1 179 ? -21.297 6.107 10.243 1.00 76.81 179 ILE A CA 1
ATOM 1374 C C . ILE A 1 179 ? -21.319 5.017 9.170 1.00 76.81 179 ILE A C 1
ATOM 1376 O O . ILE A 1 179 ? -20.265 4.512 8.785 1.00 76.81 179 ILE A O 1
ATOM 1380 N N . LEU A 1 180 ? -22.500 4.701 8.629 1.00 80.38 180 LEU A N 1
ATOM 1381 C CA . LEU A 1 180 ? -22.645 3.731 7.538 1.00 80.38 180 LEU A CA 1
ATOM 1382 C C . LEU A 1 180 ? -21.890 4.178 6.279 1.00 80.38 180 LEU A C 1
ATOM 1384 O O . LEU A 1 180 ? -21.159 3.391 5.676 1.00 80.38 180 LEU A O 1
ATOM 1388 N N . SER A 1 181 ? -21.997 5.459 5.925 1.00 80.44 181 SER A N 1
ATOM 1389 C CA . SER A 1 181 ? -21.269 6.057 4.803 1.00 80.44 181 SER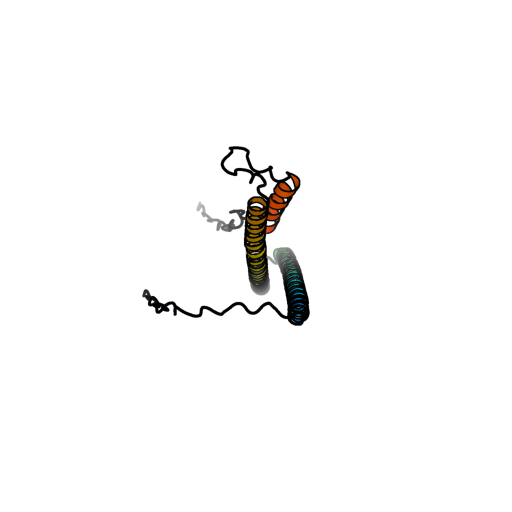 A CA 1
ATOM 1390 C C . SER A 1 181 ? -19.753 6.024 5.012 1.00 80.44 181 SER A C 1
ATOM 1392 O O . SER A 1 181 ? -19.004 5.722 4.081 1.00 80.44 181 SER A O 1
ATOM 1394 N N . GLN A 1 182 ? -19.282 6.301 6.230 1.00 77.81 182 GLN A N 1
ATOM 1395 C CA . GLN A 1 182 ? -17.859 6.252 6.563 1.00 77.81 182 GLN A CA 1
ATOM 1396 C C . GLN A 1 182 ? -17.314 4.821 6.496 1.00 77.81 182 GLN A C 1
ATOM 1398 O O . GLN A 1 182 ? -16.249 4.600 5.920 1.00 77.81 182 GLN A O 1
ATOM 1403 N N . TYR A 1 183 ? -18.073 3.848 7.004 1.00 76.50 183 TYR A N 1
ATOM 1404 C CA . TYR A 1 183 ? -17.730 2.431 6.924 1.00 76.50 183 TYR A CA 1
ATOM 1405 C C . TYR A 1 183 ? -17.670 1.942 5.471 1.00 76.50 183 TYR A C 1
ATOM 1407 O O . TYR A 1 183 ? -16.686 1.328 5.059 1.00 76.50 183 TYR A O 1
ATOM 1415 N N . LYS A 1 184 ? -18.667 2.303 4.653 1.00 78.62 184 LYS A N 1
ATOM 1416 C CA . LYS A 1 184 ? -18.691 1.993 3.218 1.00 78.62 184 LYS A CA 1
ATOM 1417 C C . LYS A 1 184 ? -17.481 2.581 2.487 1.00 78.62 184 LYS A C 1
ATOM 1419 O O . LYS A 1 184 ? -16.809 1.863 1.755 1.00 78.62 184 LYS A O 1
ATOM 1424 N N . ARG A 1 185 ? -17.154 3.854 2.729 1.00 76.94 185 ARG A N 1
ATOM 1425 C CA . ARG A 1 185 ? -15.983 4.518 2.134 1.00 76.94 185 ARG A CA 1
ATOM 1426 C C . ARG A 1 185 ? -14.666 3.866 2.553 1.00 76.94 185 ARG A C 1
ATOM 1428 O O . ARG A 1 185 ? -13.731 3.818 1.757 1.00 76.94 185 ARG A O 1
ATOM 1435 N N . HIS A 1 186 ? -14.581 3.383 3.790 1.00 70.06 186 HIS A N 1
ATOM 1436 C CA . HIS A 1 186 ? -13.415 2.662 4.285 1.00 70.06 186 HIS A CA 1
ATOM 1437 C C . HIS A 1 186 ? -13.255 1.322 3.549 1.00 70.06 186 HIS A C 1
ATOM 1439 O O . HIS A 1 186 ? -12.205 1.073 2.966 1.00 70.06 186 HIS A O 1
ATOM 1445 N N . ILE A 1 187 ? -14.322 0.521 3.455 1.00 72.38 187 ILE A N 1
ATOM 1446 C CA . ILE A 1 187 ? -14.345 -0.711 2.646 1.00 72.38 187 ILE A CA 1
ATOM 1447 C C . ILE A 1 187 ? -13.918 -0.411 1.209 1.00 72.38 187 ILE A C 1
ATOM 1449 O O . ILE A 1 187 ? -13.013 -1.055 0.694 1.00 72.38 187 ILE A O 1
ATOM 1453 N N . GLU A 1 188 ? -14.520 0.590 0.570 1.00 73.88 188 GLU A N 1
ATOM 1454 C CA . GLU A 1 188 ? -14.190 0.944 -0.807 1.00 73.88 188 GLU A CA 1
ATOM 1455 C C . GLU A 1 188 ? -12.727 1.363 -0.948 1.00 73.88 188 GLU A C 1
ATOM 1457 O O . GLU A 1 188 ? -12.071 0.892 -1.859 1.00 73.88 188 GLU A O 1
ATOM 1462 N N . THR A 1 189 ? -12.168 2.167 -0.044 1.00 66.31 189 THR A N 1
ATOM 1463 C CA . THR A 1 189 ? -10.761 2.611 -0.123 1.00 66.31 189 THR A CA 1
ATOM 1464 C C . THR A 1 189 ? -9.758 1.466 0.056 1.00 66.31 189 THR A C 1
ATOM 1466 O O . THR A 1 189 ? -8.764 1.418 -0.661 1.00 66.31 189 THR A O 1
ATOM 1469 N N . PHE A 1 190 ? -10.003 0.546 0.993 1.00 59.66 190 PHE A N 1
ATOM 1470 C CA . PHE A 1 190 ? -9.019 -0.477 1.380 1.00 59.66 190 PHE A CA 1
ATOM 1471 C C . PHE A 1 190 ? -9.229 -1.836 0.697 1.00 59.66 190 PHE A C 1
ATOM 1473 O O . PHE A 1 190 ? -8.288 -2.618 0.583 1.00 59.66 190 PHE A O 1
ATOM 1480 N N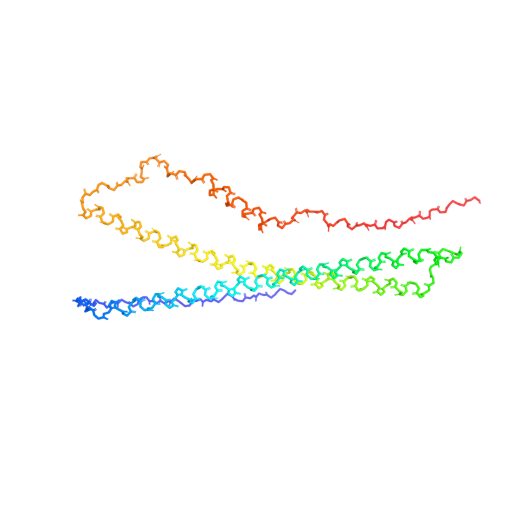 . LEU A 1 191 ? -10.438 -2.117 0.204 1.00 59.31 191 LEU A N 1
ATOM 1481 C CA . LEU A 1 191 ? -10.760 -3.334 -0.552 1.00 59.31 191 LEU A CA 1
ATOM 1482 C C . LEU A 1 191 ? -10.894 -3.082 -2.057 1.00 59.31 191 LEU A C 1
ATOM 1484 O O . LEU A 1 191 ? -10.992 -4.049 -2.811 1.00 59.31 191 LEU A O 1
ATOM 1488 N N . SER A 1 192 ? -10.788 -1.831 -2.531 1.00 49.47 192 SER A N 1
ATOM 1489 C CA . SER A 1 192 ? -10.518 -1.537 -3.949 1.00 49.47 192 SER A CA 1
ATOM 1490 C C . SER A 1 192 ? -9.057 -1.807 -4.316 1.00 49.47 192 SER A C 1
ATOM 1492 O O . SER A 1 192 ? -8.405 -1.060 -5.045 1.00 49.47 192 SER A O 1
ATOM 1494 N N . ILE A 1 193 ? -8.540 -2.966 -3.905 1.00 51.28 193 ILE A N 1
ATOM 1495 C CA . ILE A 1 193 ? -7.573 -3.639 -4.761 1.00 51.28 193 ILE A CA 1
ATOM 1496 C C . ILE A 1 193 ? -8.331 -3.812 -6.065 1.00 51.28 193 ILE A C 1
ATOM 1498 O O . ILE A 1 193 ? -9.341 -4.510 -6.088 1.00 51.28 193 ILE A O 1
ATOM 1502 N N . ASN A 1 194 ? -7.898 -3.100 -7.101 1.00 47.72 194 ASN A N 1
ATOM 1503 C CA . ASN A 1 194 ? -8.399 -3.211 -8.458 1.00 47.72 194 ASN A CA 1
ATOM 1504 C C . ASN A 1 194 ? -8.379 -4.685 -8.889 1.00 47.72 194 ASN A C 1
ATOM 1506 O O . ASN A 1 194 ? -7.485 -5.129 -9.604 1.00 47.72 194 ASN A O 1
ATOM 1510 N N . TRP A 1 195 ? -9.406 -5.440 -8.506 1.00 42.78 195 TRP A N 1
ATOM 1511 C CA . TRP A 1 195 ? -9.875 -6.638 -9.171 1.00 42.78 195 TRP A CA 1
ATOM 1512 C C . TRP A 1 195 ? -10.495 -6.168 -10.485 1.00 42.78 195 TRP A C 1
ATOM 1514 O O . TRP A 1 195 ? -11.666 -6.389 -10.767 1.00 42.78 195 TRP A O 1
ATOM 1524 N N . SER A 1 196 ? -9.725 -5.457 -11.310 1.00 41.16 196 SER A N 1
ATOM 1525 C CA . SER A 1 196 ? -9.981 -5.536 -12.729 1.00 41.16 196 SER A CA 1
ATOM 1526 C C . SER A 1 196 ? -9.499 -6.935 -13.112 1.00 41.16 196 SER A C 1
ATOM 1528 O O . SER A 1 196 ? -8.295 -7.188 -13.001 1.00 41.16 196 SER A O 1
ATOM 1530 N N . PRO A 1 197 ? -10.358 -7.852 -13.575 1.00 43.16 197 PRO A N 1
ATOM 1531 C CA . PRO A 1 197 ? -9.913 -9.096 -14.205 1.00 43.16 197 PRO A CA 1
ATOM 1532 C C . PRO A 1 197 ? -9.201 -8.839 -15.557 1.00 43.16 197 PRO A C 1
ATOM 1534 O O . PRO A 1 197 ? -9.233 -9.671 -16.455 1.00 43.16 197 PRO A O 1
ATOM 1537 N N . SER A 1 198 ? -8.558 -7.679 -15.732 1.00 41.94 198 SER A N 1
ATOM 1538 C CA . SER A 1 198 ? -8.299 -7.069 -17.036 1.00 41.94 198 SER A CA 1
ATOM 1539 C C . SER A 1 198 ? -6.874 -6.536 -17.201 1.00 41.94 198 SER A C 1
ATOM 1541 O O . SER A 1 198 ? -6.660 -5.618 -17.985 1.00 41.94 198 SER A O 1
ATOM 1543 N N . VAL A 1 199 ? -5.878 -7.114 -16.521 1.00 45.03 199 VAL A N 1
ATOM 1544 C CA . VAL A 1 199 ? -4.458 -6.956 -16.909 1.00 45.03 199 VAL A CA 1
ATOM 1545 C C . VAL A 1 199 ? -3.811 -8.332 -17.084 1.00 45.03 199 VAL A C 1
ATOM 1547 O O . VAL A 1 199 ? -2.751 -8.654 -16.569 1.00 45.03 199 VAL A O 1
ATOM 1550 N N . THR A 1 200 ? -4.498 -9.182 -17.840 1.00 41.59 200 THR A N 1
ATOM 1551 C CA . THR A 1 200 ? -3.895 -10.271 -18.621 1.00 41.59 200 THR A CA 1
ATOM 1552 C C . THR A 1 200 ? -4.379 -10.153 -20.064 1.00 41.59 200 THR A C 1
ATOM 1554 O O . THR A 1 200 ? -4.731 -11.127 -20.714 1.00 41.59 200 THR A O 1
ATOM 1557 N N . GLN A 1 201 ? -4.375 -8.939 -20.624 1.00 39.41 201 GLN A N 1
ATOM 1558 C CA . GLN A 1 201 ? -4.153 -8.842 -22.064 1.00 39.41 201 GLN A CA 1
ATOM 1559 C C . GLN A 1 201 ? -2.656 -8.966 -22.301 1.00 39.41 201 GLN A C 1
ATOM 1561 O O . GLN A 1 201 ? -1.955 -8.001 -22.598 1.00 39.41 201 GLN A O 1
ATOM 1566 N N . SER A 1 202 ? -2.175 -10.202 -22.189 1.00 39.88 202 SER A N 1
ATOM 1567 C CA . SER A 1 202 ? -1.070 -10.657 -23.012 1.00 39.88 202 SER A CA 1
ATOM 1568 C C . SER A 1 202 ? -1.482 -10.324 -24.441 1.00 39.88 202 SER A C 1
ATOM 1570 O O . SER A 1 202 ? -2.296 -11.029 -25.040 1.00 39.88 202 SER A O 1
ATOM 1572 N N . LYS A 1 203 ? -0.993 -9.203 -24.982 1.00 42.31 203 LYS A N 1
ATOM 1573 C CA . LYS A 1 203 ? -0.944 -9.015 -26.427 1.00 42.31 203 LYS A CA 1
ATOM 1574 C C . LYS A 1 203 ? -0.093 -10.169 -26.934 1.00 42.31 203 LYS A C 1
ATOM 1576 O O . LYS A 1 203 ? 1.129 -10.093 -26.961 1.00 42.31 203 LYS A O 1
ATOM 1581 N N . SER A 1 204 ? -0.759 -11.271 -27.266 1.00 40.38 204 SER A N 1
ATOM 1582 C CA . SER A 1 204 ? -0.250 -12.261 -28.190 1.00 40.38 204 SER A CA 1
ATOM 1583 C C . SER A 1 204 ? 0.117 -11.463 -29.431 1.00 40.38 204 SER A C 1
ATOM 1585 O O . SER A 1 204 ? -0.747 -10.993 -30.172 1.00 40.38 204 SER A O 1
ATOM 1587 N N . VAL A 1 205 ? 1.413 -11.198 -29.574 1.00 43.78 205 VAL A N 1
ATOM 1588 C CA . VAL A 1 205 ? 1.998 -10.752 -30.825 1.00 43.78 205 VAL A CA 1
ATOM 1589 C C . VAL A 1 205 ? 1.644 -11.853 -31.810 1.00 43.78 205 VAL A C 1
ATOM 1591 O O . VAL A 1 205 ? 2.202 -12.948 -31.775 1.00 43.78 205 VAL A O 1
ATOM 1594 N N . ARG A 1 206 ? 0.614 -11.591 -32.616 1.00 41.66 206 ARG A N 1
ATOM 1595 C CA . ARG A 1 206 ? 0.243 -12.412 -33.759 1.00 41.66 206 ARG A CA 1
ATOM 1596 C C . ARG A 1 206 ? 1.470 -12.408 -34.662 1.00 41.66 206 ARG A C 1
ATOM 1598 O O . ARG A 1 206 ? 1.736 -11.415 -35.332 1.00 41.66 206 ARG A O 1
ATOM 1605 N N . ALA A 1 207 ? 2.245 -13.487 -34.619 1.00 44.12 207 ALA A N 1
ATOM 1606 C CA . ALA A 1 207 ? 3.228 -13.773 -35.644 1.00 44.12 207 ALA A CA 1
ATOM 1607 C C . ALA A 1 207 ? 2.462 -13.796 -36.972 1.00 44.12 207 ALA A C 1
ATOM 1609 O O . ALA A 1 207 ? 1.580 -14.633 -37.173 1.00 44.12 207 ALA A O 1
ATOM 1610 N N . GLY A 1 208 ? 2.714 -12.795 -37.815 1.00 41.09 208 GLY A N 1
ATOM 1611 C CA . GLY A 1 208 ? 2.174 -12.737 -39.162 1.00 41.09 208 GLY A CA 1
ATOM 1612 C C . GLY A 1 208 ? 2.646 -13.968 -39.920 1.00 41.09 208 GLY A C 1
ATOM 1613 O O . GLY A 1 208 ? 3.831 -14.102 -40.209 1.00 41.09 208 GLY A O 1
ATOM 1614 N N . GLY A 1 209 ? 1.716 -14.878 -40.203 1.00 41.25 209 GLY A N 1
ATOM 1615 C CA . GLY A 1 209 ? 1.917 -15.925 -41.188 1.00 41.25 209 GLY A CA 1
ATOM 1616 C C . GLY A 1 209 ? 2.056 -15.266 -42.552 1.00 41.25 209 GLY A C 1
ATOM 1617 O O . GLY A 1 209 ? 1.077 -14.773 -43.106 1.00 41.25 209 GLY A O 1
ATOM 1618 N N . PHE A 1 210 ? 3.283 -15.225 -43.056 1.00 45.81 210 PHE A N 1
ATOM 1619 C CA . PHE A 1 210 ? 3.576 -14.908 -44.443 1.00 45.81 210 PHE A CA 1
ATOM 1620 C C . PHE A 1 210 ? 3.172 -16.133 -45.272 1.00 45.81 210 PHE A C 1
ATOM 1622 O O . PHE A 1 210 ? 3.888 -17.132 -45.309 1.00 45.81 210 PHE A O 1
ATOM 1629 N N . VAL A 1 211 ? 1.974 -16.100 -45.855 1.00 47.75 211 VAL A N 1
ATOM 1630 C CA . VAL A 1 211 ? 1.588 -17.044 -46.907 1.00 47.75 211 VAL A CA 1
ATOM 1631 C C . VAL A 1 211 ? 2.196 -16.495 -48.190 1.00 47.75 211 VAL A C 1
ATOM 1633 O O . VAL A 1 211 ? 1.801 -15.429 -48.652 1.00 47.75 211 VAL A O 1
ATOM 1636 N N . GLY A 1 212 ? 3.216 -17.182 -48.699 1.00 50.66 212 GLY A N 1
ATOM 1637 C CA . GLY A 1 212 ? 3.727 -16.931 -50.037 1.00 50.66 212 GLY A CA 1
ATOM 1638 C C . GLY A 1 212 ? 2.709 -17.413 -51.061 1.00 50.66 212 GLY A C 1
ATOM 1639 O O . GLY A 1 212 ? 2.359 -18.592 -51.052 1.00 50.66 212 GLY A O 1
ATOM 1640 N N . ASP A 1 213 ? 2.264 -16.507 -51.924 1.00 50.91 213 ASP A N 1
ATOM 1641 C CA . ASP A 1 213 ? 1.729 -16.879 -53.228 1.00 50.91 213 ASP A CA 1
ATOM 1642 C C . ASP A 1 213 ? 2.911 -17.042 -54.186 1.00 50.91 213 ASP A C 1
ATOM 1644 O O . ASP A 1 213 ? 3.771 -16.167 -54.310 1.00 50.91 213 ASP A O 1
ATOM 1648 N N . VAL A 1 214 ? 2.965 -18.221 -54.796 1.00 51.91 214 VAL A N 1
ATOM 1649 C CA . VAL A 1 214 ? 3.842 -18.561 -55.910 1.00 51.91 214 VAL A CA 1
ATOM 1650 C C . VAL A 1 214 ? 2.993 -18.410 -57.164 1.00 51.91 214 VAL A C 1
ATOM 1652 O O . VAL A 1 214 ? 2.041 -19.169 -57.325 1.00 51.91 214 VAL A O 1
ATOM 1655 N N . ASP A 1 215 ? 3.369 -17.471 -58.027 1.00 57.00 215 ASP A N 1
ATOM 1656 C CA . ASP A 1 215 ? 3.095 -17.509 -59.467 1.00 57.00 215 ASP A CA 1
ATOM 1657 C C . ASP A 1 215 ? 4.438 -17.518 -60.212 1.00 57.00 215 ASP A C 1
ATOM 1659 O O . ASP A 1 215 ? 5.337 -16.728 -59.828 1.00 57.00 215 ASP A O 1
#

Secondary structure (DSSP, 8-state):
---PPP-PPPPPPP---------PPPPTTSHHHHHHHHHHHHHHHHHHHHHHHHHHHHHHHHHHHHHHHHHHHHHHHHHHHHHHGGG--TTSPPPHHHHHHHHHHHHHHHHHHHHHHHHHHHHHHHHHHHHHHHHHHHHHHHHHHHHHHHHHHHHHHHTTPPP--TTS--PPPPPPHHHHHHHHHHHHHHH-----S-S------------PPP-

Sequence (215 aa):
MSAHEPISQNPAVEPDSDNWSTGAAPSSDEEDEVQGTTHRDEHRAEVQRARRDLALGHAQNVVHAAQQCVLARHKQEQDFLQNSVGFQLEDGSYPVEVSVGVARLARQALMADYDLALVKVKECELMLLDLNATAAEARIYFERGGAQLDNLKIQLQNNNLPIPDTANNTPPPALPESILSQYKRHIETFLSINWSPSVTQSKSVRAGGFVGDVD

Radius of gyration: 32.64 Å; chains: 1; bounding box: 64×46×113 Å

Organism: Galerina marginata (strain CBS 339.88) (NCBI:txid685588)